Protein AF-A0A9P6XV78-F1 (afdb_monomer)

Solvent-accessible surface area (backbone atoms only — not comparable to full-atom values): 12310 Å² total; per-residue (Å²): 144,83,88,81,86,81,81,81,80,74,76,82,90,68,83,72,77,70,75,84,73,76,77,83,85,76,81,80,78,85,72,80,78,89,75,62,62,43,77,35,80,90,79,72,40,77,39,76,69,76,54,93,52,77,56,41,37,82,44,82,43,91,50,56,68,75,54,66,83,88,51,70,70,55,52,54,53,54,51,52,52,50,51,52,49,46,45,40,39,71,73,69,60,35,51,72,51,76,46,67,56,72,44,88,77,51,72,64,38,56,52,44,53,51,51,52,49,54,53,53,50,51,56,67,74,49,84,66,94,47,70,68,59,52,50,53,48,52,51,52,46,46,54,48,47,51,72,72,40,64,77,47,57,71,70,59,41,52,33,46,70,77,37,51,72,61,36,58,71,68,56,40,75,64,54,46,50,56,43,23,72,70,34,78,60,38,55,60,54,51,49,62,72,69,77,107

Nearest PDB structures (foldseek):
  3tqo-assembly1_A  TM=9.665E-01  e=4.597E-06  Coxiella burnetii
  6rrv-assembly1_A  TM=4.527E-01  e=6.613E-01  Saccharomyces cerevisiae
  4i1t-assembly1_A-2  TM=3.423E-01  e=4.993E+00  Mammarenavirus caliense

pLDDT: mean 86.81, std 13.52, range [34.56, 98.06]

Organism: Rhizopus oryzae (NCBI:txid64495)

Foldseek 3Di:
DDDDDDDDPPDPPDPPPPPPDDPDDDDDDDDDDDFDWDQDPVVRDTHTDDAPPDLEAEEEDEDDAPQDDDDVVNVVVVVVVVVVVCCSCPVVNGHYDYDYDYNPDDPSNVVSVVVCVVVVVCCVVDPDDDPVVVVVVLVVQLVVLCVLVVQPPPVLSVCCSPPVVVSLVPDDPVNQVVSCVSPVCSVVVNCVVPVD

Sequence (196 aa):
MRITSFTLHSFPRSFKMASRQQPPWLKPTAKPVPVLKFQNSLTKTKTEFIPQSGRRVTWYNCGPTVYDASHMGHARTYLTMDIIRRVLQDYFRYDVLFVQNVTDIDDKIILRARQQYLFGSLKKETQQLNEKVIEQTQEAWSEFAAAKLKKLDESMLQLALNNWPEFVSKMTPEEIAKATAADEKFKMIYSALVYK

Secondary structure (DSSP, 8-state):
--------------------PPPPP-PPPPPPPPPPEEEETTTTEEEE---SBTTEEEEEE---BTTS---HHHHHHHHHHHHHHHIIIIIS--EEEEEE--B---HHHHHHHHHHHHHHHHHHH--S--HHHHHHHHHHHHHHHHHHHTTS-HHHHHHHHH-HHHHHHH--HHHHHHHHHH-TTHHHHHHHHH--

Structure (mmCIF, N/CA/C/O backbone):
data_AF-A0A9P6XV78-F1
#
_entry.id   AF-A0A9P6XV78-F1
#
loop_
_atom_site.group_PDB
_atom_site.id
_atom_site.type_symbol
_atom_site.label_atom_id
_atom_site.label_alt_id
_atom_site.label_comp_id
_atom_site.label_asym_id
_atom_site.label_entity_id
_atom_site.label_seq_id
_atom_site.pdbx_PDB_ins_code
_atom_site.Cartn_x
_atom_site.Cartn_y
_atom_site.Cartn_z
_atom_site.occupancy
_atom_site.B_iso_or_equiv
_atom_site.auth_seq_id
_atom_site.auth_comp_id
_atom_site.auth_asym_id
_atom_site.auth_atom_id
_atom_site.pdbx_PDB_model_num
ATOM 1 N N . MET A 1 1 ? -1.404 83.770 -74.514 1.00 40.06 1 MET A N 1
ATOM 2 C CA . MET A 1 1 ? -0.012 83.344 -74.777 1.00 40.06 1 MET A CA 1
ATOM 3 C C . MET A 1 1 ? 0.709 83.147 -73.446 1.00 40.06 1 MET A C 1
ATOM 5 O O . MET A 1 1 ? 1.132 84.125 -72.853 1.00 40.06 1 MET A O 1
ATOM 9 N N . ARG A 1 2 ? 0.755 81.905 -72.948 1.00 34.56 2 ARG A N 1
ATOM 10 C CA . ARG A 1 2 ? 1.809 81.284 -72.116 1.00 34.56 2 ARG A CA 1
ATOM 11 C C . ARG A 1 2 ? 1.244 79.976 -71.568 1.00 34.56 2 ARG A C 1
ATOM 13 O O . ARG A 1 2 ? 0.330 79.966 -70.756 1.00 34.56 2 ARG A O 1
ATOM 20 N N . ILE A 1 3 ? 1.764 78.894 -72.128 1.00 42.97 3 ILE A N 1
ATOM 21 C CA . ILE A 1 3 ? 1.502 77.507 -71.765 1.00 42.97 3 ILE A CA 1
ATOM 22 C C . ILE A 1 3 ? 2.414 77.201 -70.576 1.00 42.97 3 ILE A C 1
ATOM 24 O O . ILE A 1 3 ? 3.624 77.385 -70.687 1.00 42.97 3 ILE A O 1
ATOM 28 N N . THR A 1 4 ? 1.861 76.733 -69.460 1.00 43.41 4 THR A N 1
ATOM 29 C CA . THR A 1 4 ? 2.646 76.126 -68.378 1.00 43.41 4 THR A CA 1
ATOM 30 C C . THR A 1 4 ? 2.290 74.652 -68.274 1.00 43.41 4 THR A C 1
ATOM 32 O O . THR A 1 4 ? 1.194 74.270 -67.872 1.00 43.41 4 THR A O 1
ATOM 35 N N . SER A 1 5 ? 3.257 73.860 -68.723 1.00 44.91 5 SER A N 1
ATOM 36 C CA . SER A 1 5 ? 3.358 72.407 -68.707 1.00 44.91 5 SER A CA 1
ATOM 37 C C . SER A 1 5 ? 3.115 71.815 -67.315 1.00 44.91 5 SER A C 1
ATOM 39 O O . SER A 1 5 ? 3.874 72.100 -66.391 1.00 44.91 5 SER A O 1
ATOM 41 N N . PHE A 1 6 ? 2.122 70.932 -67.190 1.00 44.53 6 PHE A N 1
ATOM 42 C CA . PHE A 1 6 ? 2.025 69.983 -66.079 1.00 44.53 6 PHE A CA 1
ATOM 43 C C . PHE A 1 6 ? 2.632 68.646 -66.514 1.00 44.53 6 PHE A C 1
ATOM 45 O O . PHE A 1 6 ? 2.148 67.979 -67.426 1.00 44.53 6 PHE A O 1
ATOM 52 N N . THR A 1 7 ? 3.729 68.280 -65.863 1.00 49.47 7 THR A N 1
ATOM 53 C CA . THR A 1 7 ? 4.468 67.029 -66.033 1.00 49.47 7 THR A CA 1
ATOM 54 C C . THR A 1 7 ? 3.663 65.852 -65.479 1.00 49.47 7 THR A C 1
ATOM 56 O O . THR A 1 7 ? 3.470 65.721 -64.268 1.00 49.47 7 THR A O 1
ATOM 59 N N . LEU A 1 8 ? 3.222 64.955 -66.366 1.00 48.06 8 LEU A N 1
ATOM 60 C CA . LEU A 1 8 ? 2.726 63.630 -65.996 1.00 48.06 8 LEU A CA 1
ATOM 61 C C . LEU A 1 8 ? 3.865 62.846 -65.336 1.00 48.06 8 LEU A C 1
ATOM 63 O O . LEU A 1 8 ? 4.821 62.444 -65.997 1.00 48.06 8 LEU A O 1
ATOM 67 N N . HIS A 1 9 ? 3.765 62.631 -64.026 1.00 46.81 9 HIS A N 1
ATOM 68 C CA . HIS A 1 9 ? 4.632 61.696 -63.321 1.00 46.81 9 HIS A CA 1
ATOM 69 C C . HIS A 1 9 ? 4.294 60.280 -63.792 1.00 46.81 9 HIS A C 1
ATOM 71 O O . HIS A 1 9 ? 3.298 59.683 -63.382 1.00 46.81 9 HIS A O 1
ATOM 77 N N . SER A 1 10 ? 5.123 59.737 -64.679 1.00 51.78 10 SER A N 1
ATOM 78 C CA . SER A 1 10 ? 5.096 58.324 -65.029 1.00 51.78 10 SER A CA 1
ATOM 79 C C . SER A 1 10 ? 5.514 57.507 -63.807 1.00 51.78 10 SER A C 1
ATOM 81 O O . SER A 1 10 ? 6.688 57.497 -63.437 1.00 51.78 10 SER A O 1
ATOM 83 N N . PHE A 1 11 ? 4.567 56.809 -63.180 1.00 53.03 11 PHE A N 1
ATOM 84 C CA . PHE A 1 11 ? 4.893 55.742 -62.236 1.00 53.03 11 PHE A CA 1
ATOM 85 C C . PHE A 1 11 ? 5.744 54.690 -62.968 1.00 53.03 11 PHE A C 1
ATOM 87 O O . PHE A 1 11 ? 5.274 54.135 -63.968 1.00 53.03 11 PHE A O 1
ATOM 94 N N . PRO A 1 12 ? 6.976 54.386 -62.521 1.00 48.31 12 PRO A N 1
ATOM 95 C CA . PRO A 1 12 ? 7.773 53.348 -63.149 1.00 48.31 12 PRO A CA 1
ATOM 96 C C . PRO A 1 12 ? 7.101 51.995 -62.906 1.00 48.31 12 PRO A C 1
ATOM 98 O O . PRO A 1 12 ? 7.100 51.438 -61.808 1.00 48.31 12 PRO A O 1
ATOM 101 N N . ARG A 1 13 ? 6.514 51.456 -63.973 1.00 55.88 13 ARG A N 1
ATOM 102 C CA . ARG A 1 13 ? 5.953 50.110 -64.038 1.00 55.88 13 ARG A CA 1
ATOM 103 C C . ARG A 1 13 ? 7.105 49.113 -64.161 1.00 55.88 13 ARG A C 1
ATOM 105 O O . ARG A 1 13 ? 7.400 48.624 -65.241 1.00 55.88 13 ARG A O 1
ATOM 112 N N . SER A 1 14 ? 7.801 48.851 -63.058 1.00 56.97 14 SER A N 1
ATOM 113 C CA . SER A 1 14 ? 8.769 47.754 -62.976 1.00 56.97 14 SER A CA 1
ATOM 114 C C . SER A 1 14 ? 8.989 47.325 -61.526 1.00 56.97 14 SER A C 1
ATOM 116 O O . SER A 1 14 ? 10.080 47.465 -60.975 1.00 56.97 14 SER A O 1
ATOM 118 N N . PHE A 1 15 ? 7.975 46.710 -60.919 1.00 55.28 15 PHE A N 1
ATOM 119 C CA . PHE A 1 15 ? 8.266 45.691 -59.916 1.00 55.28 15 PHE A CA 1
ATOM 120 C C . PHE A 1 15 ? 8.827 44.480 -60.664 1.00 55.28 15 PHE A C 1
ATOM 122 O O . PHE A 1 15 ? 8.080 43.634 -61.153 1.00 55.28 15 PHE A O 1
ATOM 129 N N . LYS A 1 16 ? 10.158 44.402 -60.786 1.00 59.62 16 LYS A N 1
ATOM 130 C CA . LYS A 1 16 ? 10.806 43.114 -61.040 1.00 59.62 16 LYS A CA 1
ATOM 131 C C . LYS A 1 16 ? 10.426 42.235 -59.854 1.00 59.62 16 LYS A C 1
ATOM 133 O O . LYS A 1 16 ? 10.888 42.485 -58.743 1.00 59.62 16 LYS A O 1
ATOM 138 N N . MET A 1 17 ? 9.554 41.251 -60.065 1.00 60.94 17 MET A N 1
ATOM 139 C CA . MET A 1 17 ? 9.387 40.174 -59.096 1.00 60.94 17 MET A CA 1
ATOM 140 C C . MET A 1 17 ? 10.760 39.526 -58.944 1.00 60.94 17 MET A C 1
ATOM 142 O O . MET A 1 17 ? 11.208 38.807 -59.835 1.00 60.94 17 MET A O 1
ATOM 146 N N . ALA A 1 18 ? 11.459 39.833 -57.851 1.00 65.00 18 ALA A N 1
ATOM 147 C CA . ALA A 1 18 ? 12.621 39.060 -57.459 1.00 65.00 18 ALA A CA 1
ATOM 148 C C . ALA A 1 18 ? 12.149 37.606 -57.388 1.00 65.00 18 ALA A C 1
ATOM 150 O O . ALA A 1 18 ? 11.167 37.315 -56.695 1.00 65.00 18 ALA A O 1
ATOM 151 N N . SER A 1 19 ? 12.771 36.712 -58.165 1.00 68.31 19 SER A N 1
ATOM 152 C CA . SER A 1 19 ? 12.438 35.291 -58.097 1.00 68.31 19 SER A CA 1
ATOM 153 C C . SER A 1 19 ? 12.540 34.892 -56.632 1.00 68.31 19 SER A C 1
ATOM 155 O O . SER A 1 19 ? 13.592 35.117 -56.029 1.00 68.31 19 SER A O 1
ATOM 157 N N . ARG A 1 20 ? 11.459 34.373 -56.041 1.00 67.94 20 ARG A N 1
ATOM 158 C CA . ARG A 1 20 ? 11.477 33.904 -54.653 1.00 67.94 20 ARG A CA 1
ATOM 159 C C . ARG A 1 20 ? 12.549 32.821 -54.546 1.00 67.94 20 ARG A C 1
ATOM 161 O O . ARG A 1 20 ? 12.306 31.682 -54.933 1.00 67.94 20 ARG A O 1
ATOM 168 N N . GLN A 1 21 ? 13.740 33.184 -54.078 1.00 77.75 21 GLN A N 1
ATOM 169 C CA . GLN A 1 21 ? 14.778 32.212 -53.780 1.00 77.75 21 GLN A CA 1
ATOM 170 C C . GLN A 1 21 ? 14.335 31.482 -52.523 1.00 77.75 21 GLN A C 1
ATOM 172 O O . GLN A 1 21 ? 14.030 32.110 -51.506 1.00 77.75 21 GLN A O 1
ATOM 177 N N . GLN A 1 22 ? 14.220 30.160 -52.616 1.00 80.69 22 GLN A N 1
ATOM 178 C CA . GLN A 1 22 ? 13.930 29.371 -51.432 1.00 80.69 22 GLN A CA 1
ATOM 179 C C . GLN A 1 22 ? 15.106 29.490 -50.459 1.00 80.69 22 GLN A C 1
ATOM 181 O O . GLN A 1 22 ? 16.257 29.506 -50.907 1.00 80.69 22 GLN A O 1
ATOM 186 N N . PRO A 1 23 ? 14.840 29.605 -49.147 1.00 85.50 23 PRO A N 1
ATOM 187 C CA . PRO A 1 23 ? 15.908 29.648 -48.166 1.00 85.50 23 PRO A CA 1
ATOM 188 C C . PRO A 1 23 ? 16.783 28.391 -48.293 1.00 85.50 23 PRO A C 1
ATOM 190 O O . PRO A 1 23 ? 16.267 27.317 -48.623 1.00 85.50 23 PRO A O 1
ATOM 193 N N . PRO A 1 24 ? 18.097 28.504 -48.038 1.00 85.06 24 PRO A N 1
ATOM 194 C CA . PRO A 1 24 ? 18.993 27.361 -48.097 1.00 85.06 24 PRO A CA 1
ATOM 195 C C . PRO A 1 24 ? 18.524 26.287 -47.114 1.00 85.06 24 PRO A C 1
ATOM 197 O O . PRO A 1 24 ? 18.242 26.566 -45.946 1.00 85.06 24 PRO A O 1
ATOM 200 N N . TRP A 1 25 ? 18.425 25.049 -47.595 1.00 88.06 25 TRP A N 1
ATOM 201 C CA . TRP A 1 25 ? 18.054 23.921 -46.752 1.00 88.06 25 TRP A CA 1
ATOM 202 C C . TRP A 1 25 ? 19.124 23.692 -45.682 1.00 88.06 25 TRP A C 1
ATOM 204 O O . TRP A 1 25 ? 20.295 23.465 -45.991 1.00 88.06 25 TRP A O 1
ATOM 214 N N . LEU A 1 26 ? 18.709 23.724 -44.418 1.00 88.06 26 LEU A N 1
ATOM 215 C CA . LEU A 1 26 ? 19.554 23.367 -43.286 1.00 88.06 26 LEU A CA 1
ATOM 216 C C . LEU A 1 26 ? 19.302 21.902 -42.938 1.00 88.06 26 LEU A C 1
ATOM 218 O O . LEU A 1 26 ? 18.218 21.547 -42.470 1.00 88.06 26 LEU A O 1
ATOM 222 N N . LYS A 1 27 ? 20.309 21.048 -43.153 1.00 89.81 27 LYS A N 1
ATOM 223 C CA . LYS A 1 27 ? 20.250 19.648 -42.728 1.00 89.81 27 LYS A CA 1
ATOM 224 C C . LYS A 1 27 ? 20.052 19.591 -41.210 1.00 89.81 27 LYS A C 1
ATOM 226 O O . LYS A 1 27 ? 20.917 20.086 -40.487 1.00 89.81 27 LYS A O 1
ATOM 231 N N . PRO A 1 28 ? 18.974 18.975 -40.700 1.00 89.12 28 PRO A N 1
ATOM 232 C CA . PRO A 1 28 ? 18.820 18.811 -39.265 1.00 89.12 28 PRO A CA 1
ATOM 233 C C . PRO A 1 28 ? 19.910 17.880 -38.724 1.00 89.12 28 PRO A C 1
ATOM 235 O O . PRO A 1 28 ? 20.150 16.793 -39.256 1.00 89.12 28 PRO A O 1
ATOM 238 N N . THR A 1 29 ? 20.566 18.306 -37.646 1.00 88.44 29 THR A N 1
ATOM 239 C CA . THR A 1 29 ? 21.508 17.470 -36.901 1.00 88.44 29 THR A CA 1
ATOM 240 C C . THR A 1 29 ? 20.730 16.406 -36.134 1.00 88.44 29 THR A C 1
ATOM 242 O O . THR A 1 29 ? 19.800 16.727 -35.389 1.00 88.44 29 THR A O 1
ATOM 245 N N . ALA A 1 30 ? 21.099 15.135 -36.307 1.00 84.06 30 ALA A N 1
ATOM 246 C CA . ALA A 1 30 ? 20.472 14.040 -35.579 1.00 84.06 30 ALA A CA 1
ATOM 247 C C . ALA A 1 30 ? 20.703 14.218 -34.070 1.00 84.06 30 ALA A C 1
ATOM 249 O O . ALA A 1 30 ? 21.843 14.294 -33.611 1.00 84.06 30 ALA A O 1
ATOM 250 N N . LYS A 1 31 ? 19.617 14.292 -33.296 1.00 83.69 31 LYS A N 1
ATOM 251 C CA . LYS A 1 31 ? 19.689 14.198 -31.836 1.00 83.69 31 LYS A CA 1
ATOM 252 C C . LYS A 1 31 ? 19.819 12.721 -31.447 1.00 83.69 31 LYS A C 1
ATOM 254 O O . LYS A 1 31 ? 19.184 11.887 -32.097 1.00 83.69 31 LYS A O 1
ATOM 259 N N . PRO A 1 32 ? 20.608 12.384 -30.413 1.00 82.62 32 PRO A N 1
ATOM 260 C CA . PRO A 1 32 ? 20.674 11.015 -29.922 1.00 82.62 32 PRO A CA 1
ATOM 261 C C . PRO A 1 32 ? 19.283 10.548 -29.481 1.00 82.62 32 PRO A C 1
ATOM 263 O O . PRO A 1 32 ? 18.500 11.322 -28.923 1.00 82.62 32 PRO A O 1
ATOM 266 N N . VAL A 1 33 ? 18.978 9.279 -29.753 1.00 80.69 33 VAL A N 1
ATOM 267 C CA . VAL A 1 33 ? 17.710 8.659 -29.354 1.00 80.69 33 VAL A CA 1
ATOM 268 C C . VAL A 1 33 ? 17.644 8.626 -27.820 1.00 80.69 33 VAL A C 1
ATOM 270 O O . VAL A 1 33 ? 18.644 8.283 -27.184 1.00 80.69 33 VAL A O 1
ATOM 273 N N . PRO A 1 34 ? 16.511 8.999 -27.198 1.00 81.62 34 PRO A N 1
ATOM 274 C CA . PRO A 1 34 ? 16.382 8.960 -25.748 1.00 81.62 34 PRO A CA 1
ATOM 275 C C . PRO A 1 34 ? 16.558 7.532 -25.215 1.00 81.62 34 PRO A C 1
ATOM 277 O O . PRO A 1 34 ? 15.905 6.595 -25.671 1.00 81.62 34 PRO A O 1
ATOM 280 N N . VAL A 1 35 ? 17.431 7.392 -24.218 1.00 89.81 35 VAL A N 1
ATOM 281 C CA . VAL A 1 35 ? 17.714 6.131 -23.522 1.00 89.81 35 VAL A CA 1
ATOM 282 C C . VAL A 1 35 ? 16.857 6.043 -22.263 1.00 89.81 35 VAL A C 1
ATOM 284 O O . VAL A 1 35 ? 16.800 6.994 -21.477 1.00 89.81 35 VAL A O 1
ATOM 287 N N . LEU A 1 36 ? 16.206 4.899 -22.048 1.00 93.31 36 LEU A N 1
ATOM 288 C CA . LEU A 1 36 ? 15.414 4.663 -20.846 1.00 93.31 36 LEU A CA 1
ATOM 289 C C . LEU A 1 36 ? 16.324 4.543 -19.618 1.00 93.31 36 LEU A C 1
ATOM 291 O O . LEU A 1 36 ? 17.252 3.734 -19.587 1.00 93.31 36 LEU A O 1
ATOM 295 N N . LYS A 1 37 ? 16.026 5.331 -18.582 1.00 95.06 37 LYS A N 1
ATOM 296 C CA . LYS A 1 37 ? 16.724 5.286 -17.295 1.00 95.06 37 LYS A CA 1
ATOM 297 C C . LYS A 1 37 ? 15.729 5.174 -16.149 1.00 95.06 37 LYS A C 1
ATOM 299 O O . LYS A 1 37 ? 14.732 5.894 -16.136 1.00 95.06 37 LYS A O 1
ATOM 304 N N . PHE A 1 38 ? 16.044 4.341 -15.164 1.00 95.44 38 PHE A N 1
ATOM 305 C CA . PHE A 1 38 ? 15.299 4.244 -13.909 1.00 95.44 38 PHE A CA 1
ATOM 306 C C . PHE A 1 38 ? 16.110 4.808 -12.749 1.00 95.44 38 PHE A C 1
ATOM 308 O O . PHE A 1 38 ? 17.337 4.729 -12.735 1.00 95.44 38 PHE A O 1
ATOM 315 N N . GLN A 1 39 ? 15.419 5.362 -11.754 1.00 96.62 39 GLN A N 1
ATOM 316 C CA . GLN A 1 39 ? 16.035 5.659 -10.467 1.00 96.62 39 GLN A CA 1
ATOM 317 C C . GLN A 1 39 ? 16.245 4.338 -9.725 1.00 96.62 39 GLN A C 1
ATOM 319 O O . GLN A 1 39 ? 15.280 3.692 -9.321 1.00 96.62 39 GLN A O 1
ATOM 324 N N . ASN A 1 40 ? 17.497 3.933 -9.558 1.00 96.81 40 ASN A N 1
ATOM 325 C CA . ASN A 1 40 ? 17.839 2.707 -8.858 1.00 96.81 40 ASN A CA 1
ATOM 326 C C . ASN A 1 40 ? 17.985 2.999 -7.360 1.00 96.81 40 ASN A C 1
ATOM 328 O O . ASN A 1 40 ? 18.878 3.739 -6.954 1.00 96.81 40 ASN A O 1
ATOM 332 N N . SER A 1 41 ? 17.119 2.422 -6.528 1.00 97.00 41 SER A N 1
ATOM 333 C CA . SER A 1 41 ? 17.158 2.621 -5.073 1.00 97.00 41 SER A CA 1
ATOM 334 C C . SER A 1 41 ? 18.432 2.075 -4.414 1.00 97.00 41 SER A C 1
ATOM 336 O O . SER A 1 41 ? 18.840 2.611 -3.387 1.00 97.00 41 SER A O 1
ATOM 338 N N . LEU A 1 42 ? 19.084 1.062 -5.004 1.00 97.00 42 LEU A N 1
ATOM 339 C CA . LEU A 1 42 ? 20.330 0.481 -4.488 1.00 97.00 42 LEU A CA 1
ATOM 340 C C . LEU A 1 42 ? 21.507 1.455 -4.633 1.00 97.00 42 LEU A C 1
ATOM 342 O O . LEU A 1 42 ? 22.280 1.638 -3.699 1.00 97.00 42 LEU A O 1
ATOM 346 N N . THR A 1 43 ? 21.626 2.106 -5.793 1.00 96.94 43 THR A N 1
ATOM 347 C CA . THR A 1 43 ? 22.720 3.050 -6.088 1.00 96.94 43 THR A CA 1
ATOM 348 C C . THR A 1 43 ? 22.339 4.509 -5.844 1.00 96.94 43 THR A C 1
ATOM 350 O O . THR A 1 43 ? 23.204 5.379 -5.849 1.00 96.94 43 THR A O 1
ATOM 353 N N . LYS A 1 44 ? 21.044 4.793 -5.651 1.00 96.56 44 LYS A N 1
ATOM 354 C CA . LYS A 1 44 ? 20.439 6.131 -5.546 1.00 96.56 44 LYS A CA 1
ATOM 355 C C . LYS A 1 44 ? 20.712 7.032 -6.758 1.00 96.56 44 LYS A C 1
ATOM 357 O O . LYS A 1 44 ? 20.659 8.256 -6.652 1.00 96.56 44 LYS A O 1
ATOM 362 N N . THR A 1 45 ? 20.941 6.445 -7.930 1.00 97.25 45 THR A N 1
ATOM 363 C CA . THR A 1 45 ? 21.244 7.165 -9.176 1.00 97.25 45 THR A CA 1
ATOM 364 C C . THR A 1 45 ? 20.304 6.763 -10.309 1.00 97.25 45 THR A C 1
ATOM 366 O O . THR A 1 45 ? 19.657 5.716 -10.265 1.00 97.25 45 THR A O 1
ATOM 369 N N . LYS A 1 46 ? 20.221 7.609 -11.345 1.00 97.00 46 LYS A N 1
ATOM 370 C CA . LYS A 1 46 ? 19.520 7.273 -12.590 1.00 97.00 46 LYS A CA 1
ATOM 371 C C . LYS A 1 46 ? 20.404 6.357 -13.433 1.00 97.00 46 LYS A C 1
ATOM 373 O O . LYS A 1 46 ? 21.380 6.821 -14.022 1.00 97.00 46 LYS A O 1
ATOM 378 N N . THR A 1 47 ? 20.047 5.085 -13.508 1.00 96.81 47 THR A N 1
ATOM 379 C CA . THR A 1 47 ? 20.793 4.054 -14.236 1.00 96.81 47 THR A CA 1
ATOM 380 C C . THR A 1 47 ? 20.083 3.715 -15.538 1.00 96.81 47 THR A C 1
ATOM 382 O O . THR A 1 47 ? 18.853 3.696 -15.595 1.00 96.81 47 THR A O 1
ATOM 385 N N . GLU A 1 48 ? 20.859 3.468 -16.589 1.00 95.44 48 GLU A N 1
ATOM 386 C CA . GLU A 1 48 ? 20.340 2.938 -17.848 1.00 95.44 48 GLU A CA 1
ATOM 387 C C . GLU A 1 48 ? 19.660 1.586 -17.638 1.00 95.44 48 GLU A C 1
ATOM 389 O O . GLU A 1 48 ? 20.157 0.729 -16.906 1.00 95.44 48 GLU A O 1
ATOM 394 N N . PHE A 1 49 ? 18.491 1.419 -18.252 1.00 95.75 49 PHE A N 1
ATOM 395 C CA . PHE A 1 49 ? 17.739 0.181 -18.168 1.00 95.75 49 PHE A CA 1
ATOM 396 C C . PHE A 1 49 ? 18.158 -0.776 -19.279 1.00 95.75 49 PHE A C 1
ATOM 398 O O . PHE A 1 49 ? 17.821 -0.563 -20.443 1.00 95.75 49 PHE A O 1
ATOM 405 N N . ILE A 1 50 ? 18.854 -1.847 -18.900 1.00 94.62 50 ILE A N 1
ATOM 406 C CA . ILE A 1 50 ? 19.306 -2.899 -19.812 1.00 94.62 50 ILE A CA 1
ATOM 407 C C . ILE A 1 50 ? 18.692 -4.226 -19.340 1.00 94.62 50 ILE A C 1
ATOM 409 O O . ILE A 1 50 ? 19.045 -4.697 -18.255 1.00 94.62 50 ILE A O 1
ATOM 413 N N . PRO A 1 51 ? 17.756 -4.830 -20.098 1.00 94.38 51 PRO A N 1
ATOM 414 C CA . PRO A 1 51 ? 17.180 -6.124 -19.744 1.00 94.38 51 PRO A CA 1
ATOM 415 C C . PRO A 1 51 ? 18.206 -7.259 -19.824 1.00 94.38 51 PRO A C 1
ATOM 417 O O . PRO A 1 51 ? 19.140 -7.220 -20.620 1.00 94.38 51 PRO A O 1
ATOM 420 N N . GLN A 1 52 ? 17.987 -8.318 -19.043 1.00 94.12 52 GLN A N 1
ATOM 421 C CA . GLN A 1 52 ? 18.878 -9.485 -19.019 1.00 94.12 52 GLN A CA 1
ATOM 422 C C . GLN A 1 52 ? 18.820 -10.328 -20.304 1.00 94.12 52 GLN A C 1
ATOM 424 O O . GLN A 1 52 ? 19.798 -10.987 -20.644 1.00 94.12 52 GLN A O 1
ATOM 429 N N . SER A 1 53 ? 17.686 -10.338 -21.014 1.00 93.94 53 SER A N 1
ATOM 430 C CA . SER A 1 53 ? 17.484 -11.172 -22.205 1.00 93.94 53 SER A CA 1
ATOM 431 C C . SER A 1 53 ? 16.802 -10.381 -23.320 1.00 93.94 53 SER A C 1
ATOM 433 O O . SER A 1 53 ? 15.575 -10.318 -23.414 1.00 93.94 53 SER A O 1
ATOM 435 N N . GLY A 1 54 ? 17.609 -9.745 -24.172 1.00 93.62 54 GLY A N 1
ATOM 436 C CA . GLY A 1 54 ? 17.126 -8.975 -25.319 1.00 93.62 54 GLY A CA 1
ATOM 437 C C . GLY A 1 54 ? 16.103 -7.908 -24.916 1.00 93.62 54 GLY A C 1
ATOM 438 O O . GLY A 1 54 ? 16.411 -6.993 -24.159 1.00 93.62 54 GLY A O 1
ATOM 439 N N . ARG A 1 55 ? 14.872 -8.029 -25.429 1.00 94.50 55 ARG A N 1
ATOM 440 C CA . ARG A 1 55 ? 13.745 -7.132 -25.107 1.00 94.50 55 ARG A CA 1
ATOM 441 C C . ARG A 1 55 ? 12.800 -7.684 -24.036 1.00 94.50 55 ARG A C 1
ATOM 443 O O . ARG A 1 55 ? 11.788 -7.046 -23.755 1.00 94.50 55 ARG A O 1
ATOM 450 N N . ARG A 1 56 ? 13.100 -8.844 -23.447 1.00 97.44 56 ARG A N 1
ATOM 451 C CA . ARG A 1 56 ? 12.265 -9.449 -22.410 1.00 97.44 56 ARG A CA 1
ATOM 452 C C . ARG A 1 56 ? 12.593 -8.861 -21.043 1.00 97.44 56 ARG A C 1
ATOM 454 O O . ARG A 1 56 ? 13.743 -8.867 -20.610 1.00 97.44 56 ARG A O 1
ATOM 461 N N . VAL A 1 57 ? 11.563 -8.391 -20.352 1.00 97.50 57 VAL A N 1
ATOM 462 C CA . VAL A 1 57 ? 11.630 -7.807 -19.013 1.00 97.50 57 VAL A CA 1
ATOM 463 C C . VAL A 1 57 ? 10.811 -8.670 -18.064 1.00 97.50 57 VAL A C 1
ATOM 465 O O . VAL A 1 57 ? 9.599 -8.785 -18.214 1.00 97.50 57 VAL A O 1
ATOM 468 N N . THR A 1 58 ? 11.460 -9.259 -17.064 1.00 97.19 58 THR A N 1
ATOM 469 C CA . THR A 1 58 ? 10.786 -9.932 -15.947 1.00 97.19 58 THR A CA 1
ATOM 470 C C . THR A 1 58 ? 10.698 -8.973 -14.774 1.00 97.19 58 THR A C 1
ATOM 472 O O . THR A 1 58 ? 11.725 -8.504 -14.280 1.00 97.19 58 THR A O 1
ATOM 475 N N . TRP A 1 59 ? 9.486 -8.667 -14.328 1.00 97.12 59 TRP A N 1
ATOM 476 C CA . TRP A 1 59 ? 9.253 -7.640 -13.324 1.00 97.12 59 TRP A CA 1
ATOM 477 C C . TRP A 1 59 ? 8.310 -8.136 -12.232 1.00 97.12 59 TRP A C 1
ATOM 479 O O . TRP A 1 59 ? 7.180 -8.532 -12.504 1.00 97.12 59 TRP A O 1
ATOM 489 N N . TYR A 1 60 ? 8.785 -8.079 -10.989 1.00 97.75 60 TYR A N 1
ATOM 490 C CA . TYR A 1 60 ? 7.995 -8.337 -9.794 1.00 97.75 60 TYR A CA 1
ATOM 491 C C . TYR A 1 60 ? 7.586 -7.034 -9.100 1.00 97.75 60 TYR A C 1
ATOM 493 O O . TYR A 1 60 ? 8.411 -6.134 -8.917 1.00 97.75 60 TYR A O 1
ATOM 501 N N . ASN A 1 61 ? 6.329 -6.959 -8.670 1.00 97.12 61 ASN A N 1
ATOM 502 C CA . ASN A 1 61 ? 5.816 -5.896 -7.816 1.00 97.12 61 ASN A CA 1
ATOM 503 C C . ASN A 1 61 ? 5.138 -6.494 -6.581 1.00 97.12 61 ASN A C 1
ATOM 505 O O . ASN A 1 61 ? 4.285 -7.369 -6.710 1.00 97.12 61 ASN A O 1
ATOM 509 N N . CYS A 1 62 ? 5.453 -5.980 -5.393 1.00 96.62 62 CYS A N 1
ATOM 510 C CA . CYS A 1 62 ? 4.765 -6.399 -4.176 1.00 96.62 62 CYS A CA 1
ATOM 511 C C . CYS A 1 62 ? 3.275 -6.025 -4.261 1.00 96.62 62 CYS A C 1
ATOM 513 O O . CYS A 1 62 ? 2.916 -4.880 -4.563 1.00 96.62 62 CYS A O 1
ATOM 515 N N . GLY A 1 63 ? 2.399 -6.991 -4.016 1.00 95.62 63 GLY A N 1
ATOM 516 C CA . GLY A 1 63 ? 0.964 -6.765 -3.904 1.00 95.62 63 GLY A CA 1
ATOM 517 C C . GLY A 1 63 ? 0.503 -6.539 -2.466 1.00 95.62 63 GLY A C 1
ATOM 518 O O . GLY A 1 63 ? 1.324 -6.327 -1.570 1.00 95.62 63 GLY A O 1
ATOM 519 N N . PRO A 1 64 ? -0.818 -6.484 -2.250 1.00 96.62 64 PRO A N 1
ATOM 520 C CA . PRO A 1 64 ? -1.387 -6.089 -0.972 1.00 96.62 64 PRO A CA 1
ATOM 521 C C . PRO A 1 64 ? -1.429 -7.248 0.028 1.00 96.62 64 PRO A C 1
ATOM 523 O O . PRO A 1 64 ? -1.611 -8.408 -0.345 1.00 96.62 64 PRO A O 1
ATOM 526 N N . THR A 1 65 ? -1.376 -6.899 1.313 1.00 97.12 65 THR A N 1
ATOM 527 C CA . THR A 1 65 ? -1.887 -7.748 2.397 1.00 97.12 65 THR A CA 1
ATOM 528 C C . THR A 1 65 ? -3.386 -7.503 2.531 1.00 97.12 65 THR A C 1
ATOM 530 O O . THR A 1 65 ? -3.801 -6.400 2.891 1.00 97.12 65 THR A O 1
ATOM 533 N N . VAL A 1 66 ? -4.209 -8.508 2.234 1.00 95.75 66 VAL A N 1
ATOM 534 C CA . VAL A 1 66 ? -5.669 -8.353 2.063 1.00 95.75 66 VAL A CA 1
ATOM 535 C C . VAL A 1 66 ? -6.451 -8.427 3.382 1.00 95.75 66 VAL A C 1
ATOM 537 O O . VAL A 1 66 ? -7.410 -9.179 3.512 1.00 95.75 66 VAL A O 1
ATOM 540 N N . TYR A 1 67 ? -6.047 -7.635 4.381 1.00 95.06 67 TYR A N 1
ATOM 541 C CA . TYR A 1 67 ? -6.740 -7.574 5.678 1.00 95.06 67 TYR A CA 1
ATOM 542 C C . TYR A 1 67 ? -7.871 -6.531 5.723 1.00 95.06 67 TYR A C 1
ATOM 544 O O . TYR A 1 67 ? -8.762 -6.638 6.560 1.00 95.06 67 TYR A O 1
ATOM 552 N N . ASP A 1 68 ? -7.849 -5.516 4.856 1.00 93.12 68 ASP A N 1
ATOM 553 C CA . ASP A 1 68 ? -8.853 -4.446 4.824 1.00 93.12 68 ASP A CA 1
ATOM 554 C C . ASP A 1 68 ? -9.037 -3.886 3.404 1.00 93.12 68 ASP A C 1
ATOM 556 O O . ASP A 1 68 ? -8.305 -4.238 2.472 1.00 93.12 68 ASP A O 1
ATOM 560 N N . ALA A 1 69 ? -10.021 -3.004 3.233 1.00 92.75 69 ALA A N 1
ATOM 561 C CA . ALA A 1 69 ? -10.280 -2.315 1.978 1.00 92.75 69 ALA A CA 1
ATOM 562 C C . ALA A 1 69 ? -9.073 -1.476 1.518 1.00 92.75 69 ALA A C 1
ATOM 564 O O . ALA A 1 69 ? -8.324 -0.894 2.306 1.00 92.75 69 ALA A O 1
ATOM 565 N N . SER A 1 70 ? -8.897 -1.375 0.200 1.00 92.81 70 SER A N 1
ATOM 566 C CA . SER A 1 70 ? -7.808 -0.584 -0.373 1.00 92.81 70 SER A CA 1
ATOM 567 C C . SER A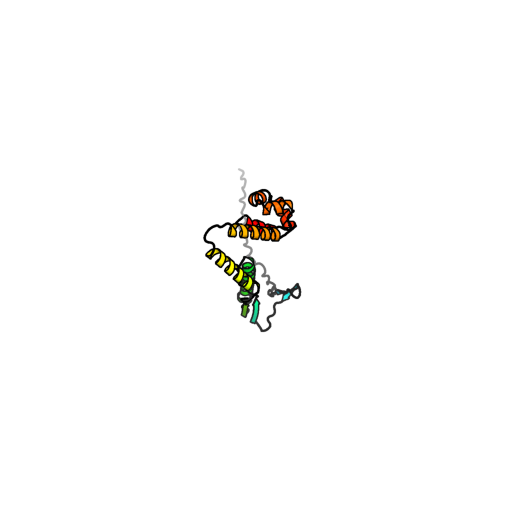 1 70 ? -8.005 0.918 -0.160 1.00 92.81 70 SER A C 1
ATOM 569 O O . SER A 1 70 ? -9.090 1.448 -0.374 1.00 92.81 70 SER A O 1
ATOM 571 N N . HIS A 1 71 ? -6.924 1.619 0.188 1.00 91.50 71 HIS A N 1
ATOM 572 C CA . HIS A 1 71 ? -6.906 3.076 0.345 1.00 91.50 71 HIS A CA 1
ATOM 573 C C . HIS A 1 71 ? -6.122 3.771 -0.781 1.00 91.50 71 HIS A C 1
ATOM 575 O O . HIS A 1 71 ? -5.399 3.130 -1.549 1.00 91.50 71 HIS A O 1
ATOM 581 N N . MET A 1 72 ? -6.163 5.108 -0.834 1.00 90.88 72 MET A N 1
ATOM 582 C CA . MET A 1 72 ? -5.501 5.904 -1.885 1.00 90.88 72 MET A CA 1
ATOM 583 C C . MET A 1 72 ? -3.996 5.630 -2.032 1.00 90.88 72 MET A C 1
ATOM 585 O O . MET A 1 72 ? -3.466 5.693 -3.138 1.00 90.88 72 MET A O 1
ATOM 589 N N . GLY A 1 73 ? -3.307 5.272 -0.943 1.00 91.06 73 GLY A N 1
ATOM 590 C CA . GLY A 1 73 ? -1.911 4.824 -1.005 1.00 91.06 73 GLY A CA 1
ATOM 591 C C . GLY A 1 73 ? -1.686 3.608 -1.918 1.00 91.06 73 GLY A C 1
ATOM 592 O O . GLY A 1 73 ? -0.754 3.625 -2.717 1.00 91.06 73 GLY A O 1
ATOM 593 N N . HIS A 1 74 ? -2.562 2.596 -1.877 1.00 93.94 74 HIS A N 1
ATOM 594 C CA . HIS A 1 74 ? -2.487 1.444 -2.783 1.00 93.94 74 HIS A CA 1
ATOM 595 C C . HIS A 1 74 ? -2.751 1.871 -4.227 1.00 93.94 74 HIS A C 1
ATOM 597 O O . HIS A 1 74 ? -1.976 1.533 -5.121 1.00 93.94 74 HIS A O 1
ATOM 603 N N . ALA A 1 75 ? -3.794 2.683 -4.439 1.00 94.56 75 ALA A N 1
ATOM 604 C CA . ALA A 1 75 ? -4.152 3.186 -5.762 1.00 94.56 75 ALA A CA 1
ATOM 605 C C . ALA A 1 75 ? -2.985 3.941 -6.413 1.00 94.56 75 ALA A C 1
ATOM 607 O O . ALA A 1 75 ? -2.627 3.651 -7.551 1.00 94.56 75 ALA A O 1
ATOM 608 N N . ARG A 1 76 ? -2.327 4.848 -5.676 1.00 96.19 76 ARG A N 1
ATOM 609 C CA . ARG A 1 76 ? -1.155 5.588 -6.167 1.00 96.19 76 ARG A CA 1
ATOM 610 C C . ARG A 1 76 ? -0.049 4.647 -6.640 1.00 96.19 76 ARG A C 1
ATOM 612 O O . ARG A 1 76 ? 0.495 4.851 -7.727 1.00 96.19 76 ARG A O 1
ATOM 619 N N . THR A 1 77 ? 0.290 3.639 -5.840 1.00 95.06 77 THR A N 1
ATOM 620 C CA . THR A 1 77 ? 1.357 2.689 -6.174 1.00 95.06 77 THR A CA 1
ATOM 621 C C . THR A 1 77 ? 1.003 1.890 -7.420 1.00 95.06 77 THR A C 1
ATOM 623 O O . THR A 1 77 ? 1.779 1.884 -8.373 1.00 95.06 77 THR A O 1
ATOM 626 N N . TYR A 1 78 ? -0.176 1.269 -7.466 1.00 96.19 78 TYR A N 1
ATOM 627 C CA . TYR A 1 78 ? -0.549 0.403 -8.586 1.00 96.19 78 TYR A CA 1
ATOM 628 C C . TYR A 1 78 ? -0.770 1.175 -9.886 1.00 96.19 78 TYR A C 1
ATOM 630 O O . TYR A 1 78 ? -0.342 0.705 -10.935 1.00 96.19 78 TYR A O 1
ATOM 638 N N . LEU A 1 79 ? -1.317 2.392 -9.822 1.00 97.56 79 LEU A N 1
ATOM 639 C CA . LEU A 1 79 ? -1.403 3.274 -10.989 1.00 97.56 79 LEU A CA 1
ATOM 640 C C . LEU A 1 79 ? -0.018 3.664 -11.510 1.00 97.56 79 LEU A C 1
ATOM 642 O O . LEU A 1 79 ? 0.218 3.636 -12.714 1.00 97.56 79 LEU A O 1
ATOM 646 N N . THR A 1 80 ? 0.918 3.991 -10.616 1.00 97.25 80 THR A N 1
ATOM 647 C CA . THR A 1 80 ? 2.294 4.328 -11.015 1.00 97.25 80 THR A CA 1
ATOM 648 C C . THR A 1 80 ? 2.958 3.150 -11.727 1.00 97.25 80 THR A C 1
ATOM 650 O O . THR A 1 80 ? 3.558 3.331 -12.786 1.00 97.25 80 THR A O 1
ATOM 653 N N . MET A 1 81 ? 2.816 1.937 -11.184 1.00 96.62 81 MET A N 1
ATOM 654 C CA . MET A 1 81 ? 3.368 0.731 -11.808 1.00 96.62 81 MET A CA 1
ATOM 655 C C . MET A 1 81 ? 2.684 0.411 -13.141 1.00 96.62 81 MET A C 1
ATOM 657 O O . MET A 1 81 ? 3.368 0.045 -14.094 1.00 96.62 81 MET A O 1
ATOM 661 N N . ASP A 1 82 ? 1.369 0.618 -13.256 1.00 97.56 82 ASP A N 1
ATOM 662 C CA . ASP A 1 82 ? 0.639 0.439 -14.516 1.00 97.56 82 ASP A CA 1
ATOM 663 C C . ASP A 1 82 ? 1.118 1.407 -15.606 1.00 97.56 82 ASP A C 1
ATOM 665 O O . ASP A 1 82 ? 1.384 0.989 -16.733 1.00 97.56 82 ASP A O 1
ATOM 669 N N . ILE A 1 83 ? 1.314 2.685 -15.266 1.00 97.88 83 ILE A N 1
ATOM 670 C CA . ILE A 1 83 ? 1.853 3.689 -16.193 1.00 97.88 83 ILE A CA 1
ATOM 671 C C . ILE A 1 83 ? 3.250 3.281 -16.667 1.00 97.88 83 ILE A C 1
ATOM 673 O O . ILE A 1 83 ? 3.517 3.293 -17.868 1.00 97.88 83 ILE A O 1
ATOM 677 N N . ILE A 1 84 ? 4.135 2.878 -15.750 1.00 96.88 84 ILE A N 1
ATOM 678 C CA . ILE A 1 84 ? 5.490 2.427 -16.103 1.00 96.88 84 ILE A CA 1
ATOM 679 C C . ILE A 1 84 ? 5.424 1.206 -17.027 1.00 96.88 84 ILE A C 1
ATOM 681 O O . ILE A 1 84 ? 6.115 1.172 -18.045 1.00 96.88 84 ILE A O 1
ATOM 685 N N . ARG A 1 85 ? 4.564 0.231 -16.717 1.00 97.31 85 ARG A N 1
ATOM 686 C CA . ARG A 1 85 ? 4.361 -0.968 -17.538 1.00 97.31 85 ARG A CA 1
ATOM 687 C C . ARG A 1 85 ? 3.926 -0.612 -18.958 1.00 97.31 85 ARG A C 1
ATOM 689 O O . ARG A 1 85 ? 4.527 -1.106 -19.908 1.00 97.31 85 ARG A O 1
ATOM 696 N N . ARG A 1 86 ? 2.940 0.278 -19.107 1.00 97.75 86 ARG A N 1
ATOM 697 C CA . ARG A 1 86 ? 2.469 0.763 -20.415 1.00 97.75 86 ARG A CA 1
ATOM 698 C C . ARG A 1 86 ? 3.563 1.500 -21.175 1.00 97.75 86 ARG A C 1
ATOM 700 O O . ARG A 1 86 ? 3.761 1.241 -22.352 1.00 97.75 86 ARG A O 1
ATOM 707 N N . VAL A 1 87 ? 4.345 2.355 -20.516 1.00 96.50 87 VAL A N 1
ATOM 708 C CA . VAL A 1 87 ? 5.485 3.032 -21.160 1.00 96.50 87 VAL A CA 1
ATOM 709 C C . VAL A 1 87 ? 6.521 2.016 -21.664 1.00 96.50 87 VAL A C 1
ATOM 711 O O . VAL A 1 87 ? 7.008 2.137 -22.789 1.00 96.50 8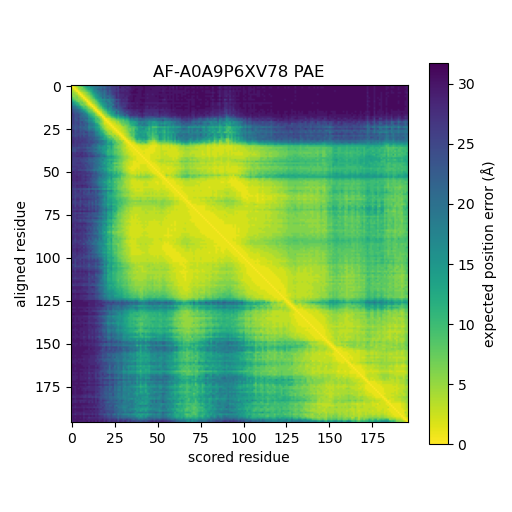7 VAL A O 1
ATOM 714 N N . LEU A 1 88 ? 6.833 0.981 -20.879 1.00 96.06 88 LEU A N 1
ATOM 715 C CA . LEU A 1 88 ? 7.751 -0.086 -21.292 1.00 96.06 88 LEU A CA 1
ATOM 716 C C . LEU A 1 88 ? 7.224 -0.879 -22.500 1.00 96.06 88 LEU A C 1
ATOM 718 O O . LEU A 1 88 ? 7.969 -1.093 -23.459 1.00 96.06 88 LEU A O 1
ATOM 722 N N . GLN A 1 89 ? 5.956 -1.294 -22.470 1.00 96.56 89 GLN A N 1
ATOM 723 C CA . GLN A 1 89 ? 5.347 -2.124 -23.515 1.00 96.56 89 GLN A CA 1
ATOM 724 C C . GLN A 1 89 ? 5.018 -1.327 -24.786 1.00 96.56 89 GLN A C 1
ATOM 726 O O . GLN A 1 89 ? 5.366 -1.740 -25.892 1.00 96.56 89 GLN A O 1
ATOM 731 N N . ASP A 1 90 ? 4.394 -0.159 -24.650 1.00 96.38 90 ASP A N 1
ATOM 732 C CA . ASP A 1 90 ? 3.794 0.565 -25.772 1.00 96.38 90 ASP A CA 1
ATOM 733 C C . ASP A 1 90 ? 4.759 1.558 -26.421 1.00 96.38 90 ASP A C 1
ATOM 735 O O . ASP A 1 90 ? 4.773 1.689 -27.645 1.00 96.38 90 ASP A O 1
ATOM 739 N N . TYR A 1 91 ? 5.592 2.242 -25.630 1.00 93.94 91 TYR A N 1
ATOM 740 C CA . TYR A 1 91 ? 6.538 3.226 -26.164 1.00 93.94 91 TYR A CA 1
ATOM 741 C C . TYR A 1 91 ? 7.876 2.580 -26.535 1.00 93.94 91 TYR A C 1
ATOM 743 O O . TYR A 1 91 ? 8.340 2.718 -27.666 1.00 93.94 91 TYR A O 1
ATOM 751 N N . PHE A 1 92 ? 8.483 1.825 -25.614 1.00 93.25 92 PHE A N 1
ATOM 752 C CA . PHE A 1 92 ? 9.794 1.201 -25.845 1.00 93.25 92 PHE A CA 1
ATOM 753 C C . PHE A 1 92 ? 9.730 -0.183 -26.507 1.00 93.25 92 PHE A C 1
ATOM 755 O O . PHE A 1 92 ? 10.760 -0.678 -26.980 1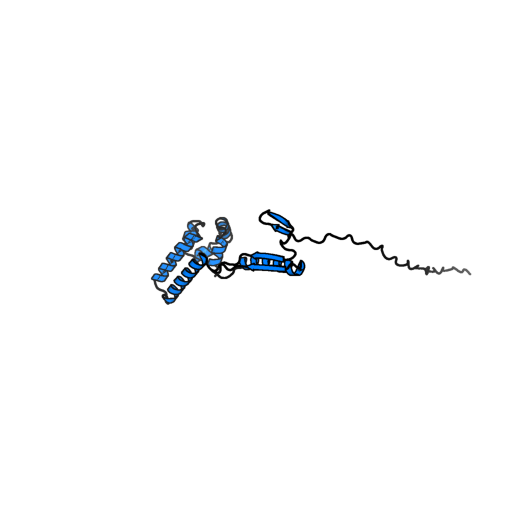.00 93.25 92 PHE A O 1
ATOM 762 N N . ARG A 1 93 ? 8.534 -0.785 -26.605 1.00 94.75 93 ARG A N 1
ATOM 763 C CA . ARG A 1 93 ? 8.308 -2.104 -27.224 1.00 94.75 93 ARG A CA 1
ATOM 764 C C . ARG A 1 93 ? 9.112 -3.217 -26.542 1.00 94.75 93 ARG A C 1
ATOM 766 O O . ARG A 1 93 ? 9.786 -4.002 -27.215 1.00 94.75 93 ARG A O 1
ATOM 773 N N . TYR A 1 94 ? 9.088 -3.242 -25.210 1.00 96.62 94 TYR A N 1
ATOM 774 C CA . TYR A 1 94 ? 9.587 -4.365 -24.413 1.00 96.62 94 TYR A CA 1
ATOM 775 C C . TYR A 1 94 ? 8.516 -5.453 -24.256 1.00 96.62 94 TYR A C 1
ATOM 777 O O . TYR A 1 94 ? 7.328 -5.154 -24.136 1.00 96.62 94 TYR A O 1
ATOM 785 N N . ASP A 1 95 ? 8.954 -6.711 -24.200 1.00 97.38 95 ASP A N 1
ATOM 786 C CA . ASP A 1 95 ? 8.124 -7.858 -23.829 1.00 97.38 95 ASP A CA 1
ATOM 787 C C . ASP A 1 95 ? 8.154 -8.017 -22.303 1.00 97.38 95 ASP A C 1
ATOM 789 O O . ASP A 1 95 ? 9.141 -8.482 -21.731 1.00 97.38 95 ASP A O 1
ATOM 793 N N . VAL A 1 96 ? 7.109 -7.539 -21.628 1.00 97.81 96 VAL A N 1
ATOM 794 C CA . VAL A 1 96 ? 7.067 -7.464 -20.162 1.00 97.81 96 VAL A CA 1
ATOM 795 C C . VAL A 1 96 ? 6.264 -8.627 -19.584 1.00 97.81 96 VAL A C 1
ATOM 797 O O . VAL A 1 96 ? 5.045 -8.682 -19.736 1.00 97.81 96 VAL A O 1
ATOM 800 N N . LEU A 1 97 ? 6.938 -9.487 -18.820 1.00 97.38 97 LEU A N 1
ATOM 801 C CA . LEU A 1 97 ? 6.318 -10.420 -17.885 1.00 97.38 97 LEU A CA 1
ATOM 802 C C . LEU A 1 97 ? 6.222 -9.747 -16.512 1.00 97.38 97 LEU A C 1
ATOM 804 O O . LEU A 1 97 ? 7.217 -9.640 -15.793 1.00 97.38 97 LEU A O 1
ATOM 808 N N . PHE A 1 98 ? 5.022 -9.289 -16.165 1.00 97.69 98 PHE A N 1
ATOM 809 C CA . PHE A 1 98 ? 4.733 -8.630 -14.894 1.00 97.69 98 PHE A CA 1
ATOM 810 C C . PHE A 1 98 ? 4.045 -9.592 -13.923 1.00 97.69 98 PHE A C 1
ATOM 812 O O . PHE A 1 98 ? 3.018 -10.177 -14.262 1.00 97.69 98 PHE A O 1
ATOM 819 N N . VAL A 1 99 ? 4.594 -9.730 -12.717 1.00 98.06 99 VAL A N 1
ATOM 820 C CA . VAL A 1 99 ? 4.059 -10.586 -11.652 1.00 98.06 99 VAL A CA 1
ATOM 821 C C . VAL A 1 99 ? 3.823 -9.755 -10.397 1.00 98.06 99 VAL A C 1
ATOM 823 O O . VAL A 1 99 ? 4.689 -8.991 -9.970 1.00 98.06 99 VAL A O 1
ATOM 826 N N . GLN A 1 100 ? 2.656 -9.938 -9.786 1.00 97.75 100 GLN A N 1
ATOM 827 C CA . GLN A 1 100 ? 2.301 -9.347 -8.503 1.00 97.75 100 GLN A CA 1
ATOM 828 C C . GLN A 1 100 ? 1.718 -10.428 -7.595 1.00 97.75 100 GLN A C 1
ATOM 830 O O . GLN A 1 100 ? 0.861 -11.198 -8.024 1.00 97.75 100 GLN A O 1
ATOM 835 N N . ASN A 1 101 ? 2.204 -10.505 -6.357 1.00 97.75 101 ASN A N 1
ATOM 836 C CA . ASN A 1 101 ? 1.699 -11.456 -5.370 1.00 97.75 101 ASN A CA 1
ATOM 837 C C . ASN A 1 101 ? 0.433 -10.931 -4.674 1.00 97.75 101 ASN A C 1
ATOM 839 O O . ASN A 1 101 ? 0.100 -9.755 -4.763 1.00 97.75 101 ASN A O 1
ATOM 843 N N . VAL A 1 102 ? -0.230 -11.795 -3.912 1.00 97.44 102 VAL A N 1
ATOM 844 C CA . VAL A 1 102 ? -1.208 -11.403 -2.893 1.00 97.44 102 VAL A CA 1
ATOM 845 C C . VAL A 1 102 ? -0.741 -12.020 -1.586 1.00 97.44 102 VAL A C 1
ATOM 847 O O . VAL A 1 102 ? -0.398 -13.198 -1.565 1.00 97.44 102 VAL A O 1
ATOM 850 N N . THR A 1 103 ? -0.673 -11.227 -0.519 1.00 98.06 103 THR A N 1
ATOM 851 C CA . THR A 1 103 ? -0.363 -11.748 0.814 1.00 98.06 103 THR A CA 1
ATOM 852 C C . THR A 1 103 ? -1.680 -12.073 1.506 1.00 98.06 103 THR A C 1
ATOM 854 O O . THR A 1 103 ? -2.368 -11.175 1.997 1.00 98.06 103 THR A O 1
ATOM 857 N N . ASP A 1 104 ? -2.045 -13.350 1.494 1.00 96.88 104 ASP A N 1
ATOM 858 C CA . ASP A 1 104 ? -3.278 -13.910 2.057 1.00 96.88 104 ASP A CA 1
ATOM 859 C C . ASP A 1 104 ? -3.096 -14.491 3.472 1.00 96.88 104 ASP A C 1
ATOM 861 O O . ASP A 1 104 ? -4.082 -14.754 4.160 1.00 96.88 104 ASP A O 1
ATOM 865 N N . ILE A 1 105 ? -1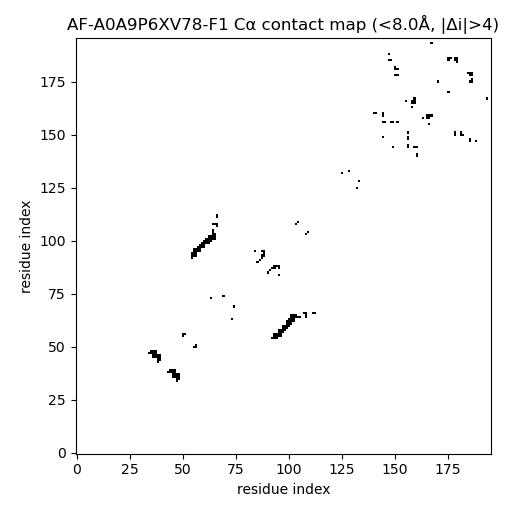.850 -14.612 3.943 1.00 96.62 105 ILE A N 1
ATOM 866 C CA . ILE A 1 105 ? -1.497 -15.005 5.312 1.00 96.62 105 ILE A CA 1
ATOM 867 C C . ILE A 1 105 ? -0.532 -13.969 5.900 1.00 96.62 105 ILE A C 1
ATOM 869 O O . ILE A 1 105 ? 0.574 -13.778 5.400 1.00 96.62 105 ILE A O 1
ATOM 873 N N . ASP A 1 106 ? -0.966 -13.293 6.965 1.00 97.44 106 ASP A N 1
ATOM 874 C CA . ASP A 1 106 ? -0.201 -12.286 7.711 1.00 97.44 106 ASP A CA 1
ATOM 875 C C . ASP A 1 106 ? -0.842 -12.082 9.095 1.00 97.44 106 ASP A C 1
ATOM 877 O O . ASP A 1 106 ? -2.062 -12.228 9.244 1.00 97.44 106 ASP A O 1
ATOM 881 N N . ASP A 1 107 ? -0.062 -11.680 10.099 1.00 97.25 107 ASP A N 1
ATOM 882 C CA . ASP A 1 107 ? -0.565 -11.401 11.452 1.00 97.25 107 ASP A CA 1
ATOM 883 C C . ASP A 1 107 ? -1.706 -10.374 11.450 1.00 97.25 107 ASP A C 1
ATOM 885 O O . ASP A 1 107 ? -2.668 -10.486 12.214 1.00 97.25 107 ASP A O 1
ATOM 889 N N . LYS A 1 108 ? -1.658 -9.388 10.544 1.00 95.06 108 LYS A N 1
ATOM 890 C CA . LYS A 1 108 ? -2.720 -8.379 10.405 1.00 95.06 108 LYS A CA 1
ATOM 891 C C . LYS A 1 108 ? -4.044 -8.985 9.957 1.00 95.06 108 LYS A C 1
ATOM 893 O O . LYS A 1 108 ? -5.095 -8.526 10.405 1.00 95.06 108 LYS A O 1
ATOM 898 N N . ILE A 1 109 ? -4.004 -10.009 9.103 1.00 97.44 109 ILE A N 1
ATOM 899 C CA . ILE A 1 109 ? -5.200 -10.725 8.640 1.00 97.44 109 ILE A CA 1
ATOM 900 C C . ILE A 1 109 ? -5.808 -11.494 9.813 1.00 97.44 109 ILE A C 1
ATOM 902 O O . ILE A 1 109 ? -7.003 -11.364 10.076 1.00 97.44 109 ILE A O 1
ATOM 906 N N . ILE A 1 110 ? -4.978 -12.215 10.574 1.00 97.81 110 ILE A N 1
ATOM 907 C CA . ILE A 1 110 ? -5.414 -12.995 11.742 1.00 97.81 110 ILE A CA 1
ATOM 908 C C . ILE A 1 110 ? -6.062 -12.083 12.792 1.00 97.81 110 ILE A C 1
ATOM 910 O O . ILE A 1 110 ? -7.173 -12.348 13.263 1.00 97.81 110 ILE A O 1
ATOM 914 N N . LEU A 1 111 ? -5.402 -10.972 13.132 1.00 97.12 111 LEU A N 1
ATOM 915 C CA . LEU A 1 111 ? -5.919 -10.001 14.096 1.00 97.12 111 LEU A CA 1
ATOM 916 C C . LEU A 1 111 ? -7.239 -9.384 13.628 1.00 97.12 111 LEU A C 1
ATOM 918 O O . LEU A 1 111 ? -8.193 -9.305 14.406 1.00 97.12 111 LEU A O 1
ATOM 922 N N . ARG A 1 112 ? -7.323 -8.976 12.357 1.00 96.19 112 ARG A N 1
ATOM 923 C CA . ARG A 1 112 ? -8.531 -8.353 11.812 1.00 96.19 112 ARG A CA 1
ATOM 924 C C . ARG A 1 112 ? -9.707 -9.325 11.762 1.00 96.19 112 ARG A C 1
ATOM 926 O O . ARG A 1 112 ? -10.814 -8.936 12.136 1.00 96.19 112 ARG A O 1
ATOM 933 N N . ALA A 1 113 ? -9.470 -10.576 11.368 1.00 97.06 113 ALA A N 1
ATOM 934 C CA . ALA A 1 113 ? -10.483 -11.627 11.366 1.00 97.06 113 ALA A CA 1
ATOM 935 C C . ALA A 1 113 ? -11.043 -11.864 12.777 1.00 97.06 113 ALA A C 1
ATOM 937 O O . ALA A 1 113 ? -12.260 -11.871 12.970 1.00 97.06 113 ALA A O 1
ATOM 938 N N . ARG A 1 114 ? -10.167 -11.956 13.790 1.00 97.50 114 ARG A N 1
ATOM 939 C CA . ARG A 1 114 ? -10.584 -12.100 15.194 1.00 97.50 114 ARG A CA 1
ATOM 940 C C . ARG A 1 114 ? -11.415 -10.909 15.672 1.00 97.50 114 ARG A C 1
ATOM 942 O O . ARG A 1 114 ? -12.451 -11.108 16.299 1.00 97.50 114 ARG A O 1
ATOM 949 N N . GLN A 1 115 ? -10.993 -9.684 15.364 1.00 95.25 115 GLN A N 1
ATOM 950 C CA . GLN A 1 115 ? -11.737 -8.472 15.725 1.00 95.25 115 GLN A CA 1
ATOM 951 C C . GLN A 1 115 ? -13.138 -8.453 15.104 1.00 95.25 115 GLN A C 1
ATOM 953 O O . GLN A 1 115 ? -14.110 -8.169 15.798 1.00 95.25 115 GLN A O 1
ATOM 958 N N . GLN A 1 116 ? -13.254 -8.769 13.809 1.00 95.31 116 GLN A N 1
ATOM 959 C CA . GLN A 1 116 ? -14.551 -8.821 13.130 1.00 95.31 116 GLN A CA 1
ATOM 960 C C . GLN A 1 116 ? -15.454 -9.912 13.704 1.00 95.31 116 GLN A C 1
ATOM 962 O O . GLN A 1 116 ? -16.646 -9.670 13.883 1.00 95.31 116 GLN A O 1
ATO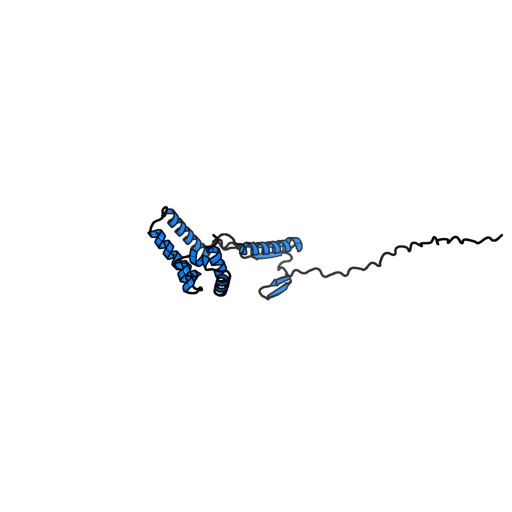M 967 N N . TYR A 1 117 ? -14.891 -11.079 14.028 1.00 96.94 117 TYR A N 1
ATOM 968 C CA . TYR A 1 117 ? -15.632 -12.159 14.670 1.00 96.94 117 TYR A CA 1
ATOM 969 C C . TYR A 1 117 ? -16.193 -11.723 16.027 1.00 96.94 117 TYR A C 1
ATOM 971 O O . TYR A 1 117 ? -17.401 -11.793 16.234 1.00 96.94 117 TYR A O 1
ATOM 979 N N . LEU A 1 118 ? -15.342 -11.205 16.921 1.00 95.25 118 LEU A N 1
ATOM 980 C CA . LEU A 1 118 ? -15.756 -10.770 18.260 1.00 95.25 118 LEU A CA 1
ATOM 981 C C . LEU A 1 118 ? -16.807 -9.656 18.201 1.00 95.25 118 LEU A C 1
ATOM 983 O O . LEU A 1 118 ? -17.819 -9.727 18.893 1.00 95.25 118 LEU A O 1
ATOM 987 N N . PHE A 1 119 ? -16.605 -8.661 17.332 1.00 92.31 119 PHE A N 1
ATOM 988 C CA . PHE A 1 119 ? -17.576 -7.587 17.133 1.00 92.31 119 PHE A CA 1
ATOM 989 C C . PHE A 1 119 ? -18.908 -8.109 16.575 1.00 92.31 119 PHE A C 1
ATOM 991 O O . PHE A 1 119 ? -19.979 -7.710 17.029 1.00 92.31 119 PHE A O 1
ATOM 998 N N . GLY A 1 120 ? -18.853 -9.025 15.605 1.00 94.44 120 GLY A N 1
ATOM 999 C CA . GLY A 1 120 ? -20.034 -9.661 15.031 1.00 94.44 120 GLY A CA 1
ATOM 1000 C C . GLY A 1 120 ? -20.827 -10.472 16.056 1.00 94.44 120 GLY A C 1
ATOM 1001 O O . GLY A 1 120 ? -22.055 -10.397 16.054 1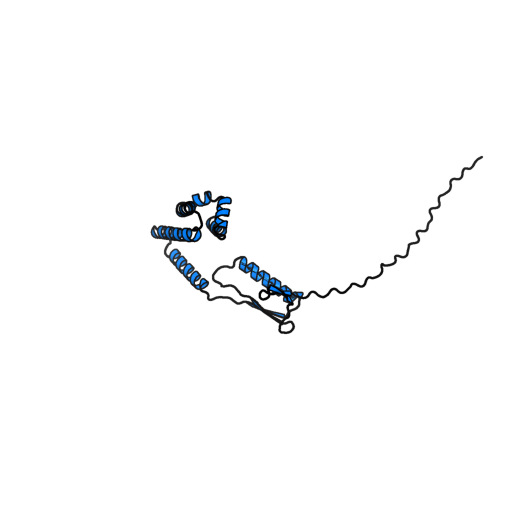.00 94.44 120 GLY A O 1
ATOM 1002 N N . SER A 1 121 ? -20.148 -11.205 16.943 1.00 94.44 121 SER A N 1
ATOM 1003 C CA . SER A 1 121 ? -20.781 -11.942 18.044 1.00 94.44 121 SER A CA 1
ATOM 1004 C C . SER A 1 121 ? -21.436 -10.997 19.048 1.00 94.44 121 SER A C 1
ATOM 1006 O O . SER A 1 121 ? -22.630 -11.135 19.307 1.00 94.44 121 SER A O 1
ATOM 1008 N N . LEU A 1 122 ? -20.716 -9.964 19.503 1.00 90.88 122 LEU A N 1
ATOM 1009 C CA . LEU A 1 122 ? -21.258 -8.962 20.427 1.00 90.88 122 LEU A CA 1
ATOM 1010 C C . LEU A 1 122 ? -22.518 -8.292 19.861 1.00 90.88 122 LEU A C 1
ATOM 1012 O O . LEU A 1 122 ? -23.513 -8.153 20.567 1.00 90.88 122 LEU A O 1
ATOM 1016 N N . LYS A 1 123 ? -22.504 -7.929 18.571 1.00 90.81 123 LYS A N 1
ATOM 1017 C CA . LYS A 1 123 ? -23.651 -7.318 17.882 1.00 90.81 123 LYS A CA 1
ATOM 1018 C C . LYS A 1 123 ? -24.854 -8.261 17.765 1.00 90.81 123 LYS A C 1
ATOM 1020 O O . 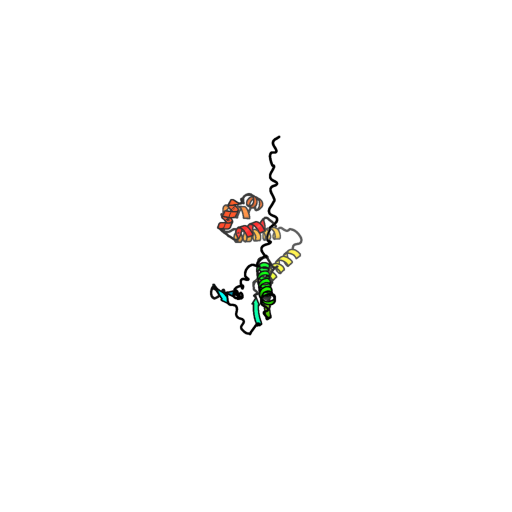LYS A 1 123 ? -25.988 -7.796 17.739 1.00 90.81 123 LYS A O 1
ATOM 1025 N N . LYS A 1 124 ? -24.629 -9.573 17.645 1.00 92.25 124 LYS A N 1
ATOM 1026 C CA . LYS A 1 124 ? -25.713 -10.569 17.588 1.00 92.25 124 LYS A CA 1
ATOM 1027 C C . LYS A 1 124 ? -26.335 -10.8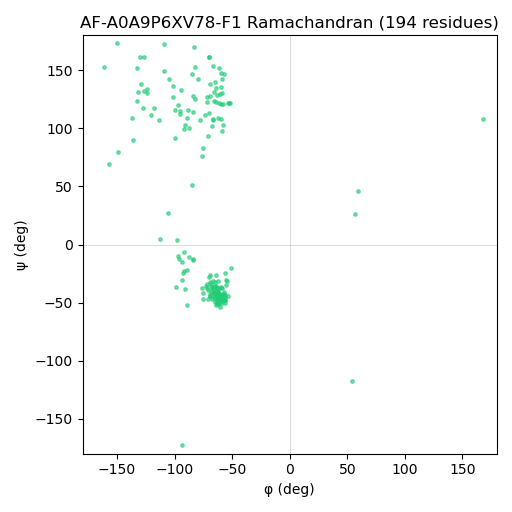07 18.961 1.00 92.25 124 LYS A C 1
ATOM 1029 O O . LYS A 1 124 ? -27.554 -10.918 19.048 1.00 92.25 124 LYS A O 1
ATOM 1034 N N . GLU A 1 125 ? -25.503 -10.887 19.995 1.00 90.31 125 GLU A N 1
ATOM 1035 C CA . GLU A 1 125 ? -25.920 -11.104 21.385 1.00 90.31 125 GLU A CA 1
ATOM 1036 C C . GLU A 1 125 ? -26.600 -9.861 21.975 1.00 90.31 125 GL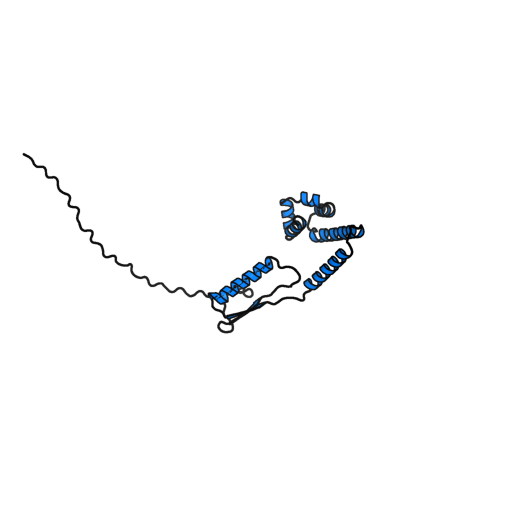U A C 1
ATOM 1038 O O . GLU A 1 125 ? -27.586 -9.964 22.702 1.00 90.31 125 GLU A O 1
ATOM 1043 N N . THR A 1 126 ? -26.107 -8.673 21.620 1.00 87.50 126 THR A N 1
ATOM 1044 C CA . THR A 1 126 ? -26.606 -7.394 22.128 1.00 87.50 126 THR A CA 1
ATOM 1045 C C . THR A 1 126 ? -27.540 -6.740 21.119 1.00 87.50 126 THR A C 1
ATOM 1047 O O . THR A 1 126 ? -27.115 -5.976 20.254 1.00 87.50 126 THR A O 1
ATOM 1050 N N . GLN A 1 127 ? -28.836 -7.017 21.245 1.00 84.25 127 GLN A N 1
ATOM 1051 C CA . GLN A 1 127 ? -29.865 -6.379 20.414 1.00 84.25 127 GLN A CA 1
ATOM 1052 C C . GLN A 1 127 ? -30.478 -5.129 21.061 1.00 84.25 127 GLN A C 1
ATOM 1054 O O . GLN A 1 127 ? -31.133 -4.343 20.380 1.00 84.25 127 GLN A O 1
ATOM 1059 N N . GLN A 1 128 ? -30.268 -4.940 22.366 1.00 87.31 128 GLN A N 1
ATOM 1060 C CA . GLN A 1 128 ? -30.777 -3.807 23.134 1.00 87.31 128 GLN A CA 1
ATOM 1061 C C . GLN A 1 128 ? -29.674 -3.207 23.997 1.00 87.31 128 GLN A C 1
ATOM 1063 O O . GLN A 1 128 ? -28.745 -3.902 24.414 1.00 87.31 128 GLN A O 1
ATOM 1068 N N . LEU A 1 129 ? -29.797 -1.909 24.268 1.00 87.44 129 LEU A N 1
ATOM 1069 C CA . LEU A 1 129 ? -28.897 -1.209 25.170 1.00 87.44 129 LEU A CA 1
ATOM 1070 C C . LEU A 1 129 ? -29.088 -1.752 26.591 1.00 87.44 129 LEU A C 1
ATOM 1072 O O . LEU A 1 129 ? -30.198 -1.738 27.116 1.00 87.44 129 LEU A O 1
ATOM 1076 N N . ASN A 1 130 ? -28.007 -2.229 27.200 1.00 90.50 130 ASN A N 1
ATOM 1077 C CA . ASN A 1 130 ? -27.983 -2.682 28.585 1.00 90.50 130 ASN A CA 1
ATOM 1078 C C . ASN A 1 130 ? -26.802 -2.037 29.325 1.00 90.50 130 ASN A C 1
ATOM 1080 O O . ASN A 1 130 ? -25.859 -1.549 28.698 1.00 90.50 130 ASN A O 1
ATOM 1084 N N . GLU A 1 131 ? -26.862 -2.035 30.656 1.00 91.06 131 GLU A N 1
ATOM 1085 C CA . GLU A 1 131 ? -25.841 -1.409 31.509 1.00 91.06 131 GLU A CA 1
ATOM 1086 C C . GLU A 1 131 ? -24.443 -1.978 31.243 1.00 91.06 131 GLU A C 1
ATOM 1088 O O . GLU A 1 131 ? -23.487 -1.221 31.102 1.00 91.06 131 GLU A O 1
ATOM 1093 N N . LYS A 1 132 ? -24.338 -3.297 31.043 1.00 89.38 132 LYS A N 1
ATOM 1094 C CA . LYS A 1 132 ? -23.072 -3.980 30.748 1.00 89.38 132 LYS A CA 1
ATOM 1095 C C . LYS A 1 132 ? -22.398 -3.452 29.477 1.00 89.38 132 LYS A C 1
ATOM 1097 O O . LYS A 1 132 ? -21.188 -3.272 29.445 1.00 89.38 132 LYS A O 1
ATOM 1102 N N . VAL A 1 133 ? -23.163 -3.217 28.415 1.00 90.06 133 VAL A N 1
ATOM 1103 C CA . VAL A 1 133 ? -22.642 -2.727 27.130 1.00 90.06 133 VAL A CA 1
ATOM 1104 C C . VAL A 1 133 ? -22.244 -1.262 27.239 1.00 90.06 133 VAL A C 1
ATOM 1106 O O . VAL A 1 133 ? -21.251 -0.864 26.632 1.00 90.06 133 VAL A O 1
ATOM 1109 N N . ILE A 1 134 ? -22.979 -0.470 28.023 1.00 90.50 134 ILE A N 1
ATOM 1110 C CA . ILE A 1 134 ? -22.605 0.917 28.320 1.00 90.50 134 ILE A CA 1
ATOM 1111 C C . ILE A 1 134 ? -21.258 0.940 29.045 1.00 90.50 134 ILE A C 1
ATOM 1113 O O . ILE A 1 134 ? -20.345 1.618 28.580 1.00 90.50 134 ILE A O 1
ATOM 1117 N N . GLU A 1 135 ? -21.114 0.157 30.114 1.00 91.81 135 GLU A N 1
ATOM 1118 C CA . GLU A 1 135 ? -19.883 0.068 30.904 1.00 91.81 135 GLU A CA 1
ATOM 1119 C C . GLU A 1 135 ? -18.695 -0.384 30.043 1.00 91.81 135 GLU A C 1
ATOM 1121 O O . GLU A 1 135 ? -17.684 0.313 29.966 1.00 91.81 135 GLU A O 1
ATOM 1126 N N . GLN A 1 136 ? -18.852 -1.472 29.280 1.00 90.31 136 GLN A N 1
ATOM 1127 C CA . GLN A 1 136 ? -17.818 -1.961 28.358 1.00 90.31 136 GLN A CA 1
ATOM 1128 C C . GLN A 1 136 ? -17.428 -0.922 27.299 1.00 90.31 136 GLN A C 1
ATOM 1130 O O . GLN A 1 136 ? -16.263 -0.820 26.917 1.00 90.31 136 GLN A O 1
ATOM 1135 N N . THR A 1 137 ? -18.392 -0.146 26.800 1.00 89.62 137 THR A N 1
ATOM 1136 C CA . THR A 1 137 ? -18.123 0.902 25.807 1.00 89.62 137 THR A CA 1
ATOM 1137 C C . THR A 1 137 ? -17.376 2.078 26.434 1.00 89.62 137 THR A C 1
ATOM 1139 O O . THR A 1 137 ? -16.467 2.619 25.806 1.00 89.62 137 THR A O 1
ATOM 1142 N N . GLN A 1 138 ? -17.723 2.466 27.663 1.00 90.12 138 GLN A N 1
ATOM 1143 C CA . GLN A 1 138 ? -17.040 3.529 28.407 1.00 90.12 138 GLN A CA 1
ATOM 1144 C C . GLN A 1 138 ? -15.602 3.139 28.772 1.00 90.12 138 GLN A C 1
ATOM 1146 O O . GLN A 1 138 ? -14.688 3.955 28.626 1.00 90.12 138 GLN A O 1
ATOM 1151 N N . GLU A 1 139 ? -15.383 1.890 29.181 1.00 91.12 139 GLU A N 1
ATOM 1152 C CA . GLU A 1 139 ? -14.051 1.340 29.439 1.00 91.12 139 GLU A CA 1
ATOM 1153 C C . GLU A 1 139 ? -13.210 1.328 28.154 1.00 91.12 139 GLU A C 1
ATOM 1155 O O . GLU A 1 139 ? -12.131 1.923 28.107 1.00 91.12 139 GLU A O 1
ATOM 1160 N N . ALA A 1 140 ? -13.748 0.765 27.066 1.00 90.19 140 ALA A N 1
ATOM 1161 C CA . ALA A 1 140 ? -13.067 0.726 25.773 1.00 90.19 140 ALA A CA 1
ATOM 1162 C C . ALA A 1 140 ? -12.765 2.130 25.220 1.00 90.19 140 ALA A C 1
ATOM 1164 O O . ALA A 1 140 ? -11.709 2.350 24.621 1.00 90.19 140 ALA A O 1
ATOM 1165 N N . TRP A 1 141 ? -13.671 3.094 25.421 1.00 88.44 141 TRP A N 1
ATOM 1166 C CA . TRP A 1 141 ? -13.436 4.497 25.081 1.00 88.44 141 TRP A CA 1
ATOM 1167 C C . TRP A 1 141 ? -12.274 5.076 25.884 1.00 88.44 141 TRP A C 1
ATOM 1169 O O . TRP A 1 141 ? -11.393 5.708 25.303 1.00 88.44 141 TRP A O 1
ATOM 1179 N N . SER A 1 142 ? -12.245 4.827 27.192 1.00 88.25 142 SER A N 1
ATOM 1180 C CA . SER A 1 142 ? -11.203 5.340 28.079 1.00 88.25 142 SER A CA 1
ATOM 1181 C C . SER A 1 142 ? -9.825 4.813 27.682 1.00 88.25 142 SER A C 1
ATOM 1183 O O . SER A 1 142 ? -8.883 5.594 27.537 1.00 88.25 142 SER A O 1
ATOM 1185 N N . GLU A 1 143 ? -9.714 3.513 27.396 1.00 89.94 143 GLU A N 1
ATOM 1186 C CA . GLU A 1 143 ? -8.479 2.907 26.888 1.00 89.94 143 GLU A CA 1
ATOM 1187 C C . GLU A 1 143 ? -8.074 3.472 25.521 1.00 89.94 143 GLU A C 1
ATOM 1189 O O . GLU A 1 143 ? -6.906 3.805 25.291 1.00 89.94 143 GLU A O 1
ATOM 1194 N N . PHE A 1 144 ? -9.033 3.606 24.600 1.00 87.88 144 PHE A N 1
ATOM 1195 C CA . PHE A 1 144 ? -8.779 4.127 23.261 1.00 87.88 144 PHE A CA 1
ATOM 1196 C C . PHE A 1 144 ? -8.301 5.582 23.301 1.00 87.88 144 PHE A C 1
ATOM 1198 O O . PHE A 1 144 ? -7.277 5.912 22.694 1.00 87.88 144 PHE A O 1
ATOM 1205 N N . ALA A 1 145 ? -9.018 6.445 24.019 1.00 85.06 145 ALA A N 1
ATOM 1206 C CA . ALA A 1 145 ? -8.692 7.852 24.173 1.00 85.06 145 ALA A CA 1
ATOM 1207 C C . ALA A 1 145 ? -7.339 8.014 24.871 1.00 85.06 145 ALA A C 1
ATOM 1209 O O . ALA A 1 145 ? -6.478 8.714 24.343 1.00 85.06 145 ALA A O 1
ATOM 1210 N N . ALA A 1 146 ? -7.081 7.288 25.963 1.00 84.31 146 ALA A N 1
ATOM 1211 C CA . ALA A 1 146 ? -5.773 7.288 26.612 1.00 84.31 146 ALA A CA 1
ATOM 1212 C C . ALA A 1 146 ? -4.660 6.870 25.638 1.00 84.31 146 ALA A C 1
ATOM 1214 O O . ALA A 1 146 ? -3.648 7.556 25.518 1.00 84.31 146 ALA A O 1
ATOM 1215 N N . ALA A 1 147 ? -4.845 5.801 24.860 1.00 86.25 147 ALA A N 1
ATOM 1216 C CA . ALA A 1 147 ? -3.822 5.326 23.930 1.00 86.25 147 ALA A CA 1
ATOM 1217 C C . ALA A 1 147 ? -3.559 6.286 22.754 1.00 86.25 147 ALA A C 1
ATOM 1219 O O . ALA A 1 147 ? -2.414 6.412 22.303 1.00 86.25 147 ALA A O 1
ATOM 1220 N N . LYS A 1 148 ? -4.606 6.932 22.222 1.00 84.12 148 LYS A N 1
ATOM 1221 C CA . LYS A 1 148 ? -4.534 7.781 21.019 1.00 84.12 148 LYS A CA 1
ATOM 1222 C C . LYS A 1 148 ? -4.287 9.256 21.309 1.00 84.12 148 LYS A C 1
ATOM 1224 O O . LYS A 1 148 ? -3.754 9.941 20.441 1.00 84.12 148 LYS A O 1
ATOM 1229 N N . LEU A 1 149 ? -4.645 9.727 22.498 1.00 83.62 149 LEU A N 1
ATOM 1230 C CA . LEU A 1 149 ? -4.572 11.132 22.895 1.00 83.62 149 LEU A CA 1
ATOM 1231 C C . LEU A 1 149 ? -3.525 11.392 23.989 1.00 83.62 149 LEU A C 1
ATOM 1233 O O . LEU A 1 149 ? -3.379 12.534 24.402 1.00 83.62 149 LEU A O 1
ATOM 1237 N N . LYS A 1 150 ? -2.733 10.391 24.410 1.00 80.81 150 LYS A N 1
ATOM 1238 C CA . LYS A 1 150 ? -1.690 10.518 25.460 1.00 80.81 150 LYS A CA 1
ATOM 1239 C C . LYS A 1 150 ? -0.688 11.666 25.301 1.00 80.81 150 LYS A C 1
ATOM 1241 O O . LYS A 1 150 ? 0.034 11.972 26.239 1.00 80.81 150 LYS A O 1
ATOM 1246 N N . LYS A 1 151 ? -0.536 12.197 24.086 1.00 83.38 151 LYS A N 1
ATOM 1247 C CA . LYS A 1 151 ? 0.402 13.284 23.771 1.00 83.38 151 LYS A CA 1
ATOM 1248 C C . LYS A 1 151 ? -0.227 14.674 23.893 1.00 83.38 151 LYS A C 1
ATOM 1250 O O . LYS A 1 151 ? 0.489 15.658 23.737 1.00 83.38 151 LYS A O 1
ATOM 1255 N N . LEU A 1 152 ? -1.538 14.751 24.120 1.00 81.50 152 LEU A N 1
ATOM 1256 C CA . LEU A 1 152 ? -2.193 15.991 24.514 1.00 81.50 152 LEU A CA 1
ATOM 1257 C C . LEU A 1 152 ? -1.790 16.366 25.937 1.00 81.50 152 LEU A C 1
ATOM 1259 O O . LEU A 1 152 ? -1.321 15.528 26.709 1.00 81.50 152 LEU A O 1
ATOM 1263 N N . ASP A 1 153 ? -2.000 17.631 26.283 1.00 84.19 153 ASP A N 1
ATOM 1264 C CA . ASP A 1 153 ? -1.925 18.046 27.672 1.00 84.19 153 ASP A CA 1
ATOM 1265 C C . ASP A 1 153 ? -2.976 17.311 28.518 1.00 84.19 153 ASP A C 1
ATOM 1267 O O . ASP A 1 153 ? -4.040 16.901 28.044 1.00 84.19 153 ASP A O 1
ATOM 1271 N N . GLU A 1 154 ? -2.662 17.148 29.798 1.00 84.75 154 GLU A N 1
ATOM 1272 C CA . GLU A 1 154 ? -3.473 16.364 30.724 1.00 84.75 154 GLU A CA 1
ATOM 1273 C C . GLU A 1 154 ? -4.885 16.942 30.899 1.00 84.75 154 GLU A C 1
ATOM 1275 O O . GLU A 1 154 ? -5.847 16.189 31.036 1.00 84.75 154 GLU A O 1
ATOM 1280 N N . SER A 1 155 ? -5.042 18.266 30.795 1.00 86.88 155 SER A N 1
ATOM 1281 C CA . SER A 1 155 ? -6.349 18.920 30.908 1.00 86.88 155 SER A CA 1
ATOM 1282 C C . SER A 1 155 ? -7.261 18.607 29.718 1.00 86.88 155 SER A C 1
ATOM 1284 O O . SER A 1 155 ? -8.433 18.275 29.903 1.00 86.88 155 SER A O 1
ATOM 1286 N N . MET A 1 156 ? -6.717 18.623 28.501 1.00 84.81 156 MET A N 1
ATOM 1287 C CA . MET A 1 156 ? -7.426 18.275 27.274 1.00 84.81 156 MET A CA 1
ATOM 1288 C C . MET A 1 156 ? -7.696 16.776 27.185 1.00 84.81 156 MET A C 1
ATOM 1290 O O . MET A 1 156 ? -8.750 16.383 26.691 1.00 84.81 156 MET A O 1
ATOM 1294 N N . LEU A 1 157 ? -6.790 15.935 27.695 1.00 85.44 157 LEU A N 1
ATOM 1295 C CA . LEU A 1 157 ? -7.017 14.495 27.795 1.00 85.44 157 LEU A CA 1
ATOM 1296 C C . LEU A 1 157 ? -8.193 14.183 28.730 1.00 85.44 157 LEU A C 1
ATOM 1298 O O . LEU A 1 157 ? -9.092 13.434 28.350 1.00 85.44 157 LEU A O 1
ATOM 1302 N N . GLN A 1 158 ? -8.228 14.792 29.919 1.00 86.50 158 GLN A N 1
ATOM 1303 C CA . GLN A 1 158 ? -9.345 14.633 30.856 1.00 86.50 158 GLN A CA 1
ATOM 1304 C C . GLN A 1 158 ? -10.656 15.173 30.280 1.00 86.50 158 GLN A C 1
ATOM 1306 O O . GLN A 1 158 ? -11.713 14.568 30.465 1.00 86.50 158 GLN A O 1
ATOM 1311 N N . LEU A 1 159 ? -10.603 16.277 29.534 1.00 86.81 159 LEU A N 1
ATOM 1312 C CA . LEU A 1 159 ? -11.781 16.802 28.855 1.00 86.81 159 LEU A CA 1
ATOM 1313 C C . LEU A 1 159 ? -12.282 15.849 27.760 1.00 86.81 159 LEU A C 1
ATOM 1315 O O . LEU A 1 159 ? -13.483 15.616 27.667 1.00 86.81 159 LEU A O 1
ATOM 1319 N N . ALA A 1 160 ? -11.383 15.255 26.971 1.00 85.75 160 ALA A N 1
ATOM 1320 C CA . ALA A 1 160 ? -11.739 14.278 25.942 1.00 85.75 160 ALA A CA 1
ATOM 1321 C C . ALA A 1 160 ? -12.384 13.013 26.531 1.00 85.75 160 ALA A C 1
ATOM 1323 O O . ALA A 1 160 ? -13.312 12.462 25.938 1.00 85.75 160 ALA A O 1
ATOM 1324 N N . LEU A 1 161 ? -11.900 12.562 27.693 1.00 85.00 161 LEU A N 1
ATOM 1325 C CA . LEU A 1 161 ? -12.424 11.390 28.396 1.00 85.00 161 LEU A CA 1
ATOM 1326 C C . LEU A 1 161 ? -13.821 11.641 28.975 1.00 85.00 161 LEU A C 1
ATOM 1328 O O . LEU A 1 161 ? -14.699 10.797 28.819 1.00 85.00 161 LEU A O 1
ATOM 1332 N N . ASN A 1 162 ? -14.034 12.804 29.597 1.00 87.06 162 ASN A N 1
ATOM 1333 C CA . ASN A 1 162 ? -15.252 13.087 30.360 1.00 87.06 162 ASN A CA 1
ATOM 1334 C C . ASN A 1 162 ? -16.347 13.801 29.550 1.00 87.06 162 ASN A C 1
ATOM 1336 O O . ASN A 1 162 ? -17.530 13.625 29.832 1.00 87.06 162 ASN A O 1
ATOM 1340 N N . ASN A 1 163 ? -15.980 14.627 28.565 1.00 88.31 163 ASN A N 1
ATOM 1341 C CA . ASN A 1 163 ? -16.924 15.436 27.794 1.00 88.31 163 ASN A CA 1
ATOM 1342 C C . ASN A 1 163 ? -16.436 15.668 26.354 1.00 88.31 163 ASN A C 1
ATOM 1344 O O . ASN A 1 163 ? -15.917 16.730 25.997 1.00 88.31 163 ASN A O 1
ATOM 1348 N N . TRP A 1 164 ? -16.639 14.660 25.502 1.00 86.94 164 TRP A N 1
ATOM 1349 C CA . TRP A 1 164 ? -16.222 14.706 24.100 1.00 86.94 164 TRP A CA 1
ATOM 1350 C C . TRP A 1 164 ? -16.784 15.907 23.308 1.00 86.94 164 TRP A C 1
ATOM 1352 O O . TRP A 1 164 ? -16.002 16.563 22.617 1.00 86.94 164 TRP A O 1
ATOM 1362 N N . PRO A 1 165 ? -18.081 16.275 23.408 1.00 88.50 165 PRO A N 1
ATOM 1363 C CA . PRO A 1 165 ? -18.604 17.466 22.732 1.00 88.50 165 PRO A CA 1
ATOM 1364 C C . PRO A 1 165 ? -17.876 18.760 23.116 1.00 88.50 165 PRO A C 1
ATOM 1366 O O . PRO A 1 165 ? -17.541 19.571 22.250 1.00 88.50 165 PRO A O 1
ATOM 1369 N N . GLU A 1 166 ? -17.590 18.947 24.405 1.00 89.12 166 GLU A N 1
ATOM 1370 C CA . GLU A 1 166 ? -16.875 20.131 24.880 1.00 89.12 166 GLU A CA 1
ATOM 1371 C C . GLU A 1 166 ? -15.416 20.131 24.412 1.00 89.12 166 GLU A C 1
ATOM 1373 O O . GLU A 1 166 ? -14.919 21.162 23.952 1.00 89.12 166 GLU A O 1
ATOM 1378 N N . PHE A 1 167 ? -14.755 18.972 24.434 1.00 89.31 167 PHE A N 1
ATOM 1379 C CA . PHE A 1 167 ? -13.419 18.800 23.868 1.00 89.31 167 PHE A CA 1
ATOM 1380 C C . PHE A 1 167 ? -13.361 19.209 22.390 1.00 89.31 167 PHE A C 1
ATOM 1382 O O . PHE A 1 167 ? -12.500 19.998 21.997 1.00 89.31 167 PHE A O 1
ATOM 1389 N N . VAL A 1 168 ? -14.310 18.739 21.574 1.00 88.31 168 VAL A N 1
ATOM 1390 C CA . VAL A 1 168 ? -14.378 19.090 20.148 1.00 88.31 168 VAL A CA 1
ATOM 1391 C C . VAL A 1 168 ? -14.590 20.593 19.960 1.00 88.31 168 VAL A C 1
ATOM 1393 O O . VAL A 1 168 ? -13.941 21.181 19.099 1.00 88.31 168 VAL A O 1
ATOM 1396 N N . SER A 1 169 ? -15.424 21.232 20.789 1.00 87.75 169 SER A N 1
ATOM 1397 C CA . SER A 1 169 ? -15.672 22.680 20.716 1.00 87.75 169 SER A CA 1
ATOM 1398 C C . SER A 1 169 ? -14.451 23.540 21.071 1.00 87.75 169 SER A C 1
ATOM 1400 O O . SER A 1 169 ? -14.283 24.625 20.517 1.00 87.75 169 SER A O 1
ATOM 1402 N N . LYS A 1 170 ? -13.583 23.054 21.969 1.00 87.19 170 LYS A N 1
ATOM 1403 C CA . LYS A 1 170 ? -12.357 23.748 22.394 1.00 87.19 170 LYS A CA 1
ATOM 1404 C C . LYS A 1 170 ? -11.168 23.512 21.459 1.00 87.19 170 LYS A C 1
ATOM 1406 O O . LYS A 1 170 ? -10.184 24.244 21.540 1.00 87.19 170 LYS A O 1
ATOM 1411 N N . MET A 1 171 ? -11.252 22.536 20.555 1.00 86.81 171 MET A N 1
ATOM 1412 C CA . MET A 1 171 ? -10.220 22.260 19.554 1.00 86.81 171 MET A CA 1
ATOM 1413 C C . MET A 1 171 ? -10.254 23.290 18.417 1.00 86.81 171 MET A C 1
ATOM 1415 O O . MET A 1 171 ? -10.833 23.073 17.353 1.00 86.81 171 MET A O 1
ATOM 1419 N N . THR A 1 172 ? -9.606 24.433 18.645 1.00 87.25 172 THR A N 1
ATOM 1420 C CA . THR A 1 172 ? -9.373 25.450 17.612 1.00 87.25 172 THR A CA 1
ATOM 1421 C C . THR A 1 172 ? -8.348 24.959 16.577 1.00 87.25 172 THR A C 1
ATOM 1423 O O . THR A 1 172 ? -7.560 24.052 16.861 1.00 87.25 172 THR A O 1
ATOM 1426 N N . PRO A 1 173 ? -8.282 25.560 15.371 1.00 87.19 173 PRO A N 1
ATOM 1427 C CA . PRO A 1 173 ? -7.258 25.213 14.381 1.00 87.19 173 PRO A CA 1
ATOM 1428 C C . PRO A 1 173 ? -5.820 25.311 14.916 1.00 87.19 173 PRO A C 1
ATOM 1430 O O . PRO A 1 173 ? -4.957 24.540 14.497 1.00 87.19 173 PRO A O 1
ATOM 1433 N N . GLU A 1 174 ? -5.575 26.229 15.853 1.00 86.94 174 GLU A N 1
ATOM 1434 C CA . GLU A 1 174 ? -4.281 26.426 16.511 1.00 86.94 174 GLU A CA 1
ATOM 1435 C C . GLU A 1 174 ? -3.945 25.276 17.467 1.00 86.94 174 GLU A C 1
ATOM 1437 O O . GLU A 1 174 ? -2.853 24.712 17.384 1.00 86.94 174 GLU A O 1
ATOM 1442 N N . GLU A 1 175 ? -4.890 24.858 18.315 1.00 84.62 175 GLU A N 1
ATOM 1443 C CA . GLU A 1 175 ? -4.695 23.707 19.208 1.00 84.62 175 GLU A CA 1
ATOM 1444 C C . GLU A 1 175 ? -4.567 22.399 18.419 1.00 84.62 175 GLU A C 1
ATOM 1446 O O . GLU A 1 175 ? -3.713 21.569 18.732 1.00 84.62 175 GLU A O 1
ATOM 1451 N N . ILE A 1 176 ? -5.310 22.242 17.317 1.00 85.25 176 ILE A N 1
ATOM 1452 C CA . ILE A 1 176 ? -5.136 21.101 16.406 1.00 85.25 176 ILE A CA 1
ATOM 1453 C C . ILE A 1 176 ? -3.731 21.116 15.796 1.00 85.25 176 ILE A C 1
ATOM 1455 O O . ILE A 1 176 ? -3.097 20.064 15.709 1.00 85.25 176 ILE A O 1
ATOM 1459 N N . ALA A 1 177 ? -3.215 22.274 15.373 1.00 87.25 177 ALA A N 1
ATOM 1460 C CA . ALA A 1 177 ? -1.866 22.381 14.819 1.00 87.25 177 ALA A CA 1
ATOM 1461 C C . ALA A 1 177 ? -0.794 22.039 15.864 1.00 87.25 177 ALA A C 1
ATOM 1463 O O . ALA A 1 177 ? 0.121 21.269 15.573 1.00 87.25 177 ALA A O 1
ATOM 1464 N N . LYS A 1 178 ? -0.945 22.539 17.093 1.00 86.50 178 LYS A N 1
ATOM 1465 C CA . LYS A 1 178 ? -0.066 22.243 18.230 1.00 86.50 178 LYS A CA 1
ATOM 1466 C C . LYS A 1 178 ? -0.084 20.758 18.601 1.00 86.50 178 LYS A C 1
ATOM 1468 O O . LYS A 1 178 ? 0.973 20.143 18.722 1.00 86.50 178 LYS A O 1
ATOM 1473 N N . ALA A 1 179 ? -1.265 20.151 18.684 1.00 83.81 179 ALA A N 1
ATOM 1474 C CA . ALA A 1 179 ? -1.419 18.717 18.915 1.00 83.81 179 ALA A CA 1
ATOM 1475 C C . ALA A 1 179 ? -0.853 17.877 17.757 1.00 83.81 179 ALA A C 1
ATOM 1477 O O . ALA A 1 179 ? -0.232 16.842 17.988 1.00 83.81 179 ALA A O 1
ATOM 1478 N N . THR A 1 180 ? -0.989 18.347 16.513 1.00 86.94 180 THR A N 1
ATOM 1479 C CA . THR A 1 180 ? -0.401 17.698 15.327 1.00 86.94 180 THR A CA 1
ATOM 1480 C C . THR A 1 180 ? 1.123 17.800 15.305 1.00 86.94 180 THR A C 1
ATOM 1482 O O . THR A 1 180 ? 1.792 16.887 14.832 1.00 86.94 180 THR A O 1
ATOM 1485 N N . ALA A 1 181 ? 1.695 18.880 15.839 1.00 87.00 181 ALA A N 1
ATOM 1486 C CA . ALA A 1 181 ? 3.141 18.998 16.003 1.00 87.00 181 ALA A CA 1
ATOM 1487 C C . ALA A 1 181 ? 3.681 18.014 17.060 1.00 87.00 181 ALA A C 1
ATOM 1489 O O . ALA A 1 181 ? 4.781 17.490 16.904 1.00 87.00 181 ALA A O 1
ATOM 1490 N N . ALA A 1 182 ? 2.906 17.724 18.112 1.00 84.31 182 ALA A N 1
ATOM 1491 C CA . ALA A 1 182 ? 3.262 16.729 19.128 1.00 84.31 182 ALA A CA 1
ATOM 1492 C C . ALA A 1 182 ? 3.057 15.277 18.640 1.00 84.31 182 ALA A C 1
ATOM 1494 O O . ALA A 1 182 ? 3.848 14.369 18.939 1.00 84.31 182 ALA A O 1
ATOM 1495 N N . ASP A 1 183 ? 1.995 15.040 17.871 1.00 84.12 183 ASP A N 1
ATOM 1496 C CA . ASP A 1 183 ? 1.726 13.782 17.185 1.00 84.12 183 ASP A CA 1
ATOM 1497 C C . ASP A 1 183 ? 1.242 14.034 15.758 1.00 84.12 183 ASP A C 1
ATOM 1499 O O . ASP A 1 183 ? 0.096 14.415 15.532 1.00 84.12 183 ASP A O 1
ATOM 1503 N N . GLU A 1 184 ? 2.087 13.730 14.774 1.00 84.69 184 GLU A N 1
ATOM 1504 C CA . GLU A 1 184 ? 1.756 13.888 13.353 1.00 84.69 184 GLU A CA 1
ATOM 1505 C C . GLU A 1 184 ? 0.481 13.125 12.951 1.00 84.69 184 GLU A C 1
ATOM 1507 O O . GLU A 1 184 ? -0.201 13.489 11.990 1.00 84.69 184 GLU A O 1
ATOM 1512 N N . LYS A 1 185 ? 0.121 12.069 13.696 1.00 82.62 185 LYS A N 1
ATOM 1513 C CA . LYS A 1 185 ? -1.097 11.285 13.462 1.00 82.62 185 LYS A CA 1
ATOM 1514 C C . LYS A 1 185 ? -2.340 11.901 14.103 1.00 82.62 185 LYS A C 1
ATOM 1516 O O . LYS A 1 185 ? -3.442 11.474 13.757 1.00 82.62 185 LYS A O 1
ATOM 1521 N N . PHE A 1 186 ? -2.200 12.890 14.988 1.00 86.19 186 PHE A N 1
ATOM 1522 C CA . PHE A 1 186 ? -3.311 13.498 15.722 1.00 86.19 186 PHE A CA 1
ATOM 1523 C C . PHE A 1 186 ? -4.382 14.040 14.786 1.00 86.19 186 PHE A C 1
ATOM 1525 O O . PHE A 1 186 ? -5.541 13.667 14.920 1.00 86.19 186 PHE A O 1
ATOM 1532 N N . LYS A 1 187 ? -4.000 14.846 13.785 1.00 85.69 187 LYS A N 1
ATOM 1533 C CA . LYS A 1 187 ? -4.951 15.419 12.822 1.00 85.69 187 LYS A CA 1
ATOM 1534 C C . LYS A 1 187 ? -5.814 14.347 12.163 1.00 85.69 187 LYS A C 1
ATOM 1536 O O . LYS A 1 187 ? -7.022 14.505 12.054 1.00 85.69 187 LYS A O 1
ATOM 1541 N N . MET A 1 188 ? -5.195 13.239 11.759 1.00 83.50 188 MET A N 1
ATOM 1542 C CA . MET A 1 188 ? -5.898 12.110 11.154 1.00 83.50 188 MET A CA 1
ATOM 1543 C C . MET A 1 188 ? -6.855 11.438 12.150 1.00 83.50 188 MET A C 1
ATOM 1545 O O . MET A 1 188 ? -7.989 11.137 11.787 1.00 83.50 188 MET A O 1
ATOM 1549 N N . ILE A 1 189 ? -6.412 11.212 13.391 1.00 82.50 189 ILE A N 1
ATOM 1550 C CA . ILE A 1 189 ? -7.226 10.607 14.457 1.00 82.50 189 ILE A CA 1
ATOM 1551 C C . ILE A 1 189 ? -8.419 11.507 14.794 1.00 82.50 189 ILE A C 1
ATOM 1553 O O . ILE A 1 189 ? -9.555 11.044 14.774 1.00 82.50 189 ILE A O 1
ATOM 1557 N N . TYR A 1 190 ? -8.172 12.792 15.038 1.00 84.56 190 TYR A N 1
ATOM 1558 C CA . TYR A 1 190 ? -9.193 13.788 15.344 1.00 84.56 190 TYR A CA 1
ATOM 1559 C C . TYR A 1 190 ? -10.223 13.884 14.216 1.00 84.56 190 TYR A C 1
ATOM 1561 O O . TYR A 1 190 ? -11.419 13.753 14.460 1.00 84.56 190 TYR A O 1
ATOM 1569 N N . SER A 1 191 ? -9.776 13.999 12.960 1.00 84.31 191 SER A N 1
ATOM 1570 C CA . SER A 1 191 ? -10.697 14.032 11.823 1.00 84.31 191 SER A CA 1
ATOM 1571 C C . SER A 1 191 ? -11.554 12.769 11.713 1.00 84.31 191 SER A C 1
ATOM 1573 O O . SER A 1 191 ? -12.728 12.867 11.369 1.00 84.31 191 SER A O 1
ATOM 1575 N N . ALA A 1 192 ? -11.002 11.592 12.022 1.00 80.44 192 ALA A N 1
ATOM 1576 C CA . ALA A 1 192 ? -11.750 10.338 11.987 1.00 80.44 192 ALA A CA 1
ATOM 1577 C C . ALA A 1 192 ? -12.820 10.228 13.086 1.00 80.44 192 ALA A C 1
ATOM 1579 O O . ALA A 1 192 ? -13.788 9.498 12.890 1.00 80.44 192 ALA A O 1
ATOM 1580 N N . LEU A 1 193 ? -12.636 10.917 14.216 1.00 81.25 193 LEU A N 1
ATOM 1581 C CA . LEU A 1 193 ? -13.558 10.902 15.355 1.00 81.25 193 LEU A CA 1
ATOM 1582 C C . LEU A 1 193 ? -14.618 12.012 15.293 1.00 81.25 193 LEU A C 1
ATOM 1584 O O . LEU A 1 193 ? -15.656 11.886 15.930 1.00 81.25 193 LEU A O 1
ATOM 1588 N N . VAL A 1 194 ? -14.351 13.097 14.561 1.00 81.38 194 VAL A N 1
ATOM 1589 C CA . VAL A 1 194 ? -15.246 14.266 14.481 1.00 81.38 194 VAL A CA 1
ATOM 1590 C C . VAL A 1 194 ? -16.119 14.262 13.227 1.00 81.38 194 VAL A C 1
ATOM 1592 O O . VAL A 1 194 ? -17.268 14.682 13.288 1.00 81.38 194 VAL A O 1
ATOM 1595 N N . TYR A 1 195 ? -15.596 13.806 12.085 1.00 69.44 195 TYR A N 1
ATOM 1596 C CA . TYR A 1 195 ? -16.269 13.940 10.783 1.00 69.44 195 TYR A CA 1
ATOM 1597 C C . TYR A 1 195 ? -16.874 12.630 10.251 1.00 69.44 195 TYR A C 1
ATOM 1599 O O . TYR A 1 195 ? -16.979 12.461 9.034 1.00 69.44 195 TYR A O 1
ATOM 1607 N N . LYS A 1 196 ? -17.241 11.690 11.128 1.00 52.56 196 LYS A N 1
ATOM 1608 C CA . LYS A 1 196 ? -17.879 10.420 10.751 1.00 52.56 196 LYS A CA 1
ATOM 1609 C C . LYS A 1 196 ? -19.248 10.243 11.377 1.00 52.56 196 LYS A C 1
ATOM 1611 O O . LYS A 1 196 ? -19.400 10.631 12.551 1.00 52.56 196 LYS A O 1
#

InterPro domains:
  IPR014729 Rossmann-like alpha/beta/alpha sandwich fold [G3DSA:3.40.50.620] (16-188)
  IPR024909 Cysteinyl-tRNA synthetase/mycothiol ligase [PR00983] (59-70)
  IPR024909 Cysteinyl-tRNA synthetase/mycothiol ligase [PR00983] (96-105)
  IPR024909 Cysteinyl-tRNA synthetase/mycothiol ligase [PTHR10890] (22-140)
  IPR032678 tRNA synthetases class I, catalytic domain [PF01406] (51-186)

Mean predicted aligned error: 11.96 Å

Radius of gyration: 37.33 Å; Cα contacts (8 Å, |Δi|>4): 120; chains: 1; bounding box: 54×98×106 Å